Protein AF-G3B7Z5-F1 (afdb_monomer_lite)

Organism: Candida tenuis (strain ATCC 10573 / BCRC 21748 / CBS 615 / JCM 9827 / NBRC 10315 / NRRL Y-1498 / VKM Y-70) (NCBI:txid590646)

Foldseek 3Di:
DVVVVVVVVVVVVLQVVLVVLLVQLVPADLLQLCSLLVHDLVPPPPQLVSLVVSLVVNCVSLPVVSHVDPCSVVSNVSSVVSNLVSHPPHPDDPVSVVVLSVLLVVLCVVDPDDPVVSSVVSSVVVVVVVVVVVVVVVVVVVVVVVVVVVVVVVVVVVVVVVVVVVVCVVCVVVVVVVVVVVVVVVVVVVVVVVVVPD

InterPro domains:
  IPR001623 DnaJ domain [PF00226] (34-89)
  IPR001623 DnaJ domain [PS50076] (32-105)
  IPR001623 DnaJ domain [SM00271] (31-91)
  IPR001623 DnaJ domain [cd06257] (36-88)
  IPR036869 Chaperone J-domain superfamily [G3DSA:1.10.287.110] (6-94)
  IPR036869 Chaperone J-domain superfamily [SSF46565]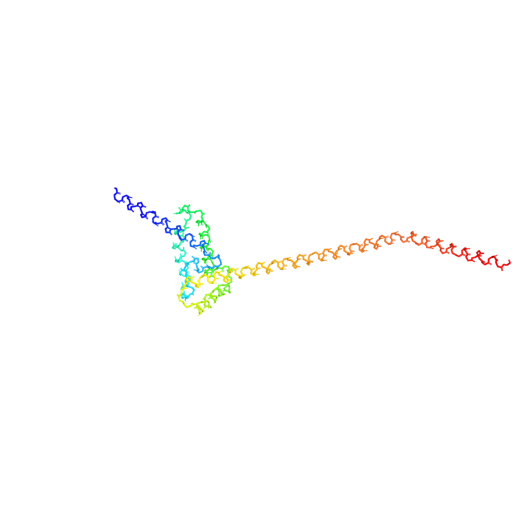 (31-90)

Sequence (198 aa):
MAEDIDKYLSSTERESVRDREIARIISCHIQDSFHVLDLDPADTSDLQTQVKKAFRKKSLLVHPDKTDHKDAPTAFDRLKRAQAFLSDDGEQPTAIRQKLVDIYAHIRQNHSGDISVVRKKVAEILEEDKRLDNIEQEQQDARDAQLREEQENRKQEILLKREMASKWEDSRDSRVANWRSFVNKVDKKKKKKKKVLA

Secondary structure (DSSP, 8-state):
-HHHHHHHHHHHHHHHHHHHHHHHHHHS-TT-HHHHHT--TT-GGGHHHHHHHHHHHHHHHS-TTS---TTHHHHHHHHHHHHHHHSTT-SS-HHHHHHHHHHHHHHHHHS-S-HHHHHHHHHHHHHHHHHHHHHHHHHHHHHHHHHHHHHHHHHHHHHHHHHHHHHHHHTHHHHHHHHHHHHHHHHHHHHHHHTT--

pLDDT: mean 86.28, std 9.79, range [43.44, 97.38]

Structure (mmCIF, N/CA/C/O backbone):
data_AF-G3B7Z5-F1
#
_entry.id   AF-G3B7Z5-F1
#
loop_
_atom_site.group_PDB
_atom_site.id
_atom_site.type_symbol
_atom_site.label_atom_id
_atom_site.label_alt_id
_atom_site.label_comp_id
_atom_site.label_asym_id
_atom_site.label_entity_id
_atom_site.label_seq_id
_atom_site.pdbx_PDB_ins_code
_atom_site.Cartn_x
_atom_site.Cartn_y
_atom_site.Cartn_z
_atom_site.occupancy
_atom_site.B_iso_or_equiv
_atom_site.auth_seq_id
_atom_site.auth_comp_id
_atom_site.auth_asym_id
_atom_site.auth_atom_id
_atom_site.pdbx_PDB_model_num
ATOM 1 N N . MET A 1 1 ? 9.060 3.810 -52.594 1.00 61.91 1 MET A N 1
ATOM 2 C CA . MET A 1 1 ? 8.592 2.420 -52.362 1.00 61.91 1 MET A CA 1
ATOM 3 C C . MET A 1 1 ? 9.487 1.667 -51.384 1.00 61.91 1 MET A C 1
ATOM 5 O O . MET A 1 1 ? 9.007 1.386 -50.302 1.00 61.91 1 MET A O 1
ATOM 9 N N . ALA A 1 2 ? 10.760 1.369 -51.685 1.00 69.38 2 ALA A N 1
ATOM 10 C CA . ALA A 1 2 ? 11.639 0.680 -50.721 1.00 69.38 2 ALA A CA 1
ATOM 11 C C . ALA A 1 2 ? 11.932 1.521 -49.458 1.00 69.38 2 ALA A C 1
ATOM 13 O O . ALA A 1 2 ? 11.836 1.013 -48.347 1.00 69.38 2 ALA A O 1
ATOM 14 N N . GLU A 1 3 ? 12.191 2.822 -49.624 1.00 77.50 3 GLU A N 1
ATOM 15 C CA . GLU A 1 3 ? 12.436 3.752 -48.506 1.00 77.50 3 GLU A CA 1
ATOM 16 C C . GLU A 1 3 ? 11.187 3.984 -47.634 1.00 77.50 3 GLU A C 1
ATOM 18 O O . GLU A 1 3 ? 11.287 4.130 -46.418 1.00 77.50 3 GLU A O 1
ATOM 23 N N . ASP A 1 4 ? 9.994 3.962 -48.236 1.00 80.88 4 ASP A N 1
ATOM 24 C CA . ASP A 1 4 ? 8.724 4.113 -47.512 1.00 80.88 4 ASP A CA 1
ATOM 25 C C . ASP A 1 4 ? 8.410 2.881 -46.654 1.00 80.88 4 ASP A C 1
ATOM 27 O O . ASP A 1 4 ? 7.897 3.010 -45.541 1.00 80.88 4 ASP A O 1
ATOM 31 N N . ILE A 1 5 ? 8.755 1.688 -47.153 1.00 84.38 5 ILE A N 1
ATOM 32 C CA . ILE A 1 5 ? 8.604 0.424 -46.423 1.00 84.38 5 ILE A CA 1
ATOM 33 C C . ILE A 1 5 ? 9.560 0.391 -45.227 1.00 84.38 5 ILE A C 1
ATOM 35 O O . ILE A 1 5 ? 9.134 0.061 -44.125 1.00 84.38 5 ILE A O 1
ATOM 39 N N . ASP A 1 6 ? 10.819 0.790 -45.407 1.00 85.00 6 ASP A N 1
ATOM 40 C CA . ASP A 1 6 ? 11.813 0.812 -44.324 1.00 85.00 6 ASP A CA 1
ATOM 41 C C . ASP A 1 6 ? 11.446 1.826 -43.220 1.00 85.00 6 ASP A C 1
ATOM 43 O O . ASP A 1 6 ? 11.527 1.562 -42.015 1.00 85.00 6 ASP A O 1
ATOM 47 N N . LYS A 1 7 ? 10.906 2.983 -43.620 1.00 85.88 7 LYS A N 1
ATOM 48 C CA . LYS A 1 7 ? 10.373 3.978 -42.682 1.00 85.88 7 LYS A CA 1
ATOM 49 C C . LYS A 1 7 ? 9.162 3.458 -41.902 1.00 85.88 7 LYS A C 1
ATOM 51 O O . LYS A 1 7 ? 9.065 3.707 -40.701 1.00 85.88 7 LYS A O 1
ATOM 56 N N . TYR A 1 8 ? 8.254 2.736 -42.557 1.00 85.81 8 TYR A N 1
ATOM 57 C CA . TYR A 1 8 ? 7.111 2.118 -41.884 1.00 85.81 8 TYR A CA 1
ATOM 58 C C . TYR A 1 8 ? 7.564 1.030 -40.898 1.00 85.81 8 TYR A C 1
ATOM 60 O O . TYR A 1 8 ? 7.186 1.070 -39.728 1.00 85.81 8 TYR A O 1
ATOM 68 N N . LEU A 1 9 ? 8.458 0.133 -41.328 1.00 86.62 9 LEU A N 1
ATOM 69 C CA . LEU A 1 9 ? 9.015 -0.933 -40.488 1.00 86.62 9 LEU A CA 1
ATOM 70 C C . LEU A 1 9 ? 9.728 -0.380 -39.250 1.00 86.62 9 LEU A C 1
ATOM 72 O O . LEU A 1 9 ? 9.471 -0.842 -38.139 1.00 86.62 9 LEU A O 1
ATOM 76 N N . SER A 1 10 ? 10.553 0.658 -39.412 1.00 85.31 10 SER A N 1
ATOM 77 C CA . SER A 1 10 ? 11.242 1.292 -38.281 1.00 85.31 10 SER A CA 1
ATOM 78 C C . SER A 1 10 ? 10.293 2.006 -37.307 1.00 85.31 10 SER A C 1
ATOM 80 O O . SER A 1 10 ? 10.604 2.103 -36.117 1.00 85.31 10 SER A O 1
ATOM 82 N N . SER A 1 11 ? 9.127 2.489 -37.759 1.00 82.88 11 SER A N 1
ATOM 83 C CA . SER A 1 11 ? 8.089 3.025 -36.864 1.00 82.88 11 SER A CA 1
ATOM 84 C C . SER A 1 11 ? 7.422 1.913 -36.059 1.00 82.88 11 SER A C 1
ATOM 86 O O . SER A 1 11 ? 7.379 1.990 -34.830 1.00 82.88 11 SER A O 1
ATOM 88 N N . THR A 1 12 ? 6.983 0.850 -36.736 1.00 85.12 12 THR A N 1
ATOM 89 C CA . THR A 1 12 ? 6.329 -0.303 -36.102 1.00 85.12 12 THR A CA 1
ATOM 90 C C . THR A 1 12 ? 7.258 -1.012 -35.115 1.00 85.12 12 THR A C 1
ATOM 92 O O . THR A 1 12 ? 6.830 -1.421 -34.037 1.00 85.12 12 THR A O 1
ATOM 95 N N . GLU A 1 13 ? 8.551 -1.116 -35.425 1.00 88.19 13 GLU A N 1
ATOM 96 C CA . GLU A 1 13 ? 9.536 -1.682 -34.502 1.00 88.19 13 GLU A CA 1
ATOM 97 C C . GLU A 1 13 ? 9.634 -0.855 -33.211 1.00 88.19 13 GLU A C 1
ATOM 99 O O . GLU A 1 13 ? 9.646 -1.408 -32.109 1.00 88.19 13 GLU A O 1
ATOM 104 N N . ARG A 1 14 ? 9.632 0.479 -33.322 1.00 84.81 14 ARG A N 1
ATOM 105 C CA . ARG A 1 14 ? 9.662 1.373 -32.155 1.00 84.81 14 ARG A CA 1
ATOM 106 C C . ARG A 1 14 ? 8.396 1.264 -31.316 1.00 84.81 14 ARG A C 1
ATOM 108 O O . ARG A 1 14 ? 8.505 1.289 -30.095 1.00 84.81 14 ARG A O 1
ATOM 115 N N . GLU A 1 15 ? 7.229 1.157 -31.941 1.00 85.62 15 GLU A N 1
ATOM 116 C CA . GLU A 1 15 ? 5.956 0.919 -31.245 1.00 85.62 15 GLU A CA 1
ATOM 117 C C . GLU A 1 15 ? 5.986 -0.420 -30.503 1.00 85.62 15 GLU A C 1
ATOM 119 O O . GLU A 1 15 ? 5.764 -0.457 -29.294 1.00 85.62 15 GLU A O 1
ATOM 124 N N . SER A 1 16 ? 6.427 -1.491 -31.170 1.00 87.00 16 SER A N 1
ATOM 125 C CA . SER A 1 16 ? 6.580 -2.813 -30.553 1.00 87.00 16 SER A CA 1
ATOM 126 C C . SER A 1 16 ? 7.538 -2.804 -29.354 1.00 87.00 16 SER A C 1
ATOM 128 O O . SER A 1 16 ? 7.290 -3.469 -28.347 1.00 87.00 16 SER A O 1
ATOM 130 N N . VAL A 1 17 ? 8.634 -2.040 -29.425 1.00 88.25 17 VAL A N 1
ATOM 131 C CA . VAL A 1 17 ? 9.571 -1.876 -28.301 1.00 88.25 17 VAL A CA 1
ATOM 132 C C . VAL A 1 17 ? 8.917 -1.147 -27.123 1.00 88.25 17 VAL A C 1
ATOM 134 O O . VAL A 1 17 ? 9.151 -1.538 -25.978 1.00 88.25 17 VAL A O 1
ATOM 137 N N . ARG A 1 18 ? 8.094 -0.122 -27.379 1.00 88.75 18 ARG A N 1
ATOM 138 C CA . ARG A 1 18 ? 7.363 0.600 -26.324 1.00 88.75 18 ARG A CA 1
ATOM 139 C C . ARG A 1 18 ? 6.345 -0.308 -25.642 1.00 88.75 18 ARG A C 1
ATOM 141 O O . ARG A 1 18 ? 6.366 -0.410 -24.418 1.00 88.75 18 ARG A O 1
ATOM 148 N N . ASP A 1 19 ? 5.537 -1.021 -26.420 1.00 89.44 19 ASP A N 1
ATOM 149 C CA . ASP A 1 19 ? 4.514 -1.932 -25.895 1.00 89.44 19 ASP A CA 1
ATOM 150 C C . ASP A 1 19 ? 5.132 -3.072 -25.082 1.00 89.44 19 ASP A C 1
ATOM 152 O O . ASP A 1 19 ? 4.644 -3.419 -24.005 1.00 89.44 19 ASP A O 1
ATOM 156 N N . ARG A 1 20 ? 6.271 -3.611 -25.538 1.00 90.56 20 ARG A N 1
ATOM 157 C CA . ARG A 1 20 ? 7.023 -4.627 -24.792 1.00 90.56 20 ARG A CA 1
ATOM 158 C C . ARG A 1 20 ? 7.504 -4.103 -23.440 1.00 90.56 20 ARG A C 1
ATOM 160 O O . ARG A 1 20 ? 7.439 -4.832 -22.452 1.00 90.56 20 ARG A O 1
ATOM 167 N N . GLU A 1 21 ? 7.972 -2.858 -23.379 1.00 89.31 21 GLU A N 1
ATOM 168 C CA . GLU A 1 21 ? 8.408 -2.249 -22.119 1.00 89.31 21 GLU A CA 1
ATOM 169 C C . GLU A 1 21 ? 7.225 -1.956 -21.183 1.00 89.31 21 GLU A C 1
ATOM 171 O O . GLU A 1 21 ? 7.333 -2.192 -19.978 1.00 89.31 21 GLU A O 1
ATOM 176 N N . ILE A 1 22 ? 6.083 -1.515 -21.725 1.00 90.38 22 ILE A N 1
ATOM 177 C CA . ILE A 1 22 ? 4.832 -1.338 -20.969 1.00 90.38 22 ILE A CA 1
ATOM 178 C C . ILE A 1 22 ? 4.415 -2.669 -20.337 1.00 90.38 22 ILE A C 1
ATOM 180 O O . ILE A 1 22 ? 4.247 -2.748 -19.117 1.00 90.38 22 ILE A O 1
ATOM 184 N N . ALA A 1 23 ? 4.334 -3.730 -21.142 1.00 90.69 23 ALA A N 1
ATOM 185 C CA . ALA A 1 23 ? 3.987 -5.067 -20.674 1.00 90.69 23 ALA A CA 1
ATOM 186 C C . ALA A 1 23 ? 4.970 -5.570 -19.603 1.00 90.69 23 ALA A C 1
ATOM 188 O O . ALA A 1 23 ? 4.547 -6.124 -18.586 1.00 90.69 23 ALA A O 1
ATOM 189 N N . ARG A 1 24 ? 6.276 -5.309 -19.773 1.00 91.19 24 ARG A N 1
ATOM 190 C CA . ARG A 1 24 ? 7.299 -5.638 -18.772 1.00 91.19 24 ARG A CA 1
ATOM 191 C C . ARG A 1 24 ? 7.021 -4.935 -17.442 1.00 91.19 24 ARG A C 1
ATOM 193 O O . ARG A 1 24 ? 6.936 -5.609 -16.422 1.00 91.19 24 ARG A O 1
ATOM 200 N N . ILE A 1 25 ? 6.826 -3.614 -17.439 1.00 90.56 25 ILE A N 1
ATOM 201 C CA . ILE A 1 25 ? 6.572 -2.831 -16.212 1.00 90.56 25 ILE A CA 1
ATOM 202 C C . ILE A 1 25 ? 5.277 -3.267 -15.512 1.00 90.56 25 ILE A C 1
ATOM 204 O O . ILE A 1 25 ? 5.203 -3.265 -14.281 1.00 90.56 25 ILE A O 1
ATOM 208 N N . ILE A 1 26 ? 4.256 -3.652 -16.278 1.00 89.44 26 ILE A N 1
ATOM 209 C CA . ILE A 1 26 ? 2.992 -4.157 -15.729 1.00 89.44 26 ILE A CA 1
ATOM 210 C C . ILE A 1 26 ? 3.171 -5.544 -15.112 1.00 89.44 26 ILE A C 1
ATOM 212 O O . ILE A 1 26 ? 2.573 -5.827 -14.072 1.00 89.44 26 ILE A O 1
ATOM 216 N N . SER A 1 27 ? 4.010 -6.384 -15.720 1.00 88.31 27 SER A N 1
ATOM 217 C CA . SER A 1 27 ? 4.352 -7.700 -15.174 1.00 88.31 27 SER A CA 1
ATOM 218 C C . SER A 1 27 ? 5.204 -7.619 -13.902 1.00 88.31 27 SER A C 1
ATOM 220 O O . SER A 1 27 ? 5.153 -8.530 -13.080 1.00 88.31 27 SER A O 1
ATOM 222 N N . CYS A 1 28 ? 5.954 -6.527 -13.703 1.00 88.44 28 CYS A N 1
ATOM 223 C CA . CYS A 1 28 ? 6.704 -6.301 -12.471 1.00 88.44 28 CYS A CA 1
ATOM 224 C C . CYS A 1 28 ? 5.760 -6.120 -11.271 1.00 88.44 28 CYS A C 1
ATOM 226 O O . CYS A 1 28 ? 4.728 -5.448 -11.363 1.00 88.44 28 CYS A O 1
ATOM 228 N N . HIS A 1 29 ? 6.165 -6.652 -10.117 1.00 84.94 29 HIS A N 1
ATOM 229 C CA . HIS A 1 29 ? 5.442 -6.468 -8.862 1.00 84.94 29 HIS A CA 1
ATOM 230 C C . HIS A 1 29 ? 5.495 -4.993 -8.403 1.00 84.94 29 HIS A C 1
ATOM 232 O O . HIS A 1 29 ? 6.504 -4.309 -8.571 1.00 84.94 29 HIS A O 1
ATOM 238 N N . ILE A 1 30 ? 4.401 -4.485 -7.823 1.00 83.62 30 ILE A N 1
ATOM 239 C CA . ILE A 1 30 ? 4.202 -3.044 -7.545 1.00 83.62 30 ILE A CA 1
ATOM 240 C C . ILE A 1 30 ? 5.186 -2.509 -6.490 1.00 83.62 30 ILE A C 1
ATOM 242 O O . ILE A 1 30 ? 5.586 -1.347 -6.559 1.00 83.62 30 ILE A O 1
ATOM 246 N N . GLN A 1 31 ? 5.569 -3.348 -5.527 1.00 84.88 31 GLN A N 1
ATOM 247 C CA . GLN A 1 31 ? 6.499 -3.014 -4.443 1.00 84.88 31 GLN A CA 1
ATOM 248 C C . GLN A 1 31 ? 7.975 -3.135 -4.860 1.00 84.88 31 GLN A C 1
ATOM 250 O O . GLN A 1 31 ? 8.855 -2.574 -4.206 1.00 84.88 31 GLN A O 1
ATOM 255 N N . ASP A 1 32 ? 8.261 -3.800 -5.985 1.00 88.75 32 ASP A N 1
ATOM 256 C CA . ASP A 1 32 ? 9.624 -3.988 -6.476 1.00 88.75 32 ASP A CA 1
ATOM 257 C C . ASP A 1 32 ? 10.087 -2.805 -7.340 1.00 88.75 32 ASP A C 1
ATOM 259 O O . ASP A 1 32 ? 10.046 -2.807 -8.576 1.00 88.75 32 ASP A O 1
ATOM 263 N N . SER A 1 33 ? 10.559 -1.766 -6.656 1.00 88.88 33 SER A N 1
ATOM 264 C CA . SER A 1 33 ? 11.014 -0.532 -7.302 1.00 88.88 33 SER A CA 1
ATOM 265 C C . SER A 1 33 ? 12.273 -0.725 -8.159 1.00 88.88 33 SER A C 1
ATOM 267 O O . SER A 1 33 ? 12.429 -0.045 -9.179 1.00 88.88 33 SER A O 1
ATOM 269 N N . PHE A 1 34 ? 13.152 -1.667 -7.795 1.00 88.62 34 PHE A N 1
ATOM 270 C CA . PHE A 1 34 ? 14.374 -1.958 -8.551 1.00 88.62 34 PHE A CA 1
ATOM 271 C C . PHE A 1 34 ? 14.055 -2.657 -9.874 1.00 88.62 34 PHE A C 1
ATOM 273 O O . PHE A 1 34 ? 14.558 -2.249 -10.924 1.00 88.62 34 PHE A O 1
ATOM 280 N N . HIS A 1 35 ? 13.153 -3.642 -9.867 1.00 89.25 35 HIS A N 1
ATOM 281 C CA . HIS A 1 35 ? 12.772 -4.353 -11.087 1.00 89.25 35 HIS A CA 1
ATOM 282 C C . HIS A 1 35 ? 11.980 -3.479 -12.075 1.00 89.25 35 HIS A C 1
ATOM 284 O O . HIS A 1 35 ? 12.189 -3.559 -13.294 1.00 89.25 35 HIS A O 1
ATOM 290 N N . VAL A 1 36 ? 11.115 -2.589 -11.572 1.00 90.69 36 VAL A N 1
ATOM 291 C CA . VAL A 1 36 ? 10.383 -1.607 -12.394 1.00 90.69 36 VAL A CA 1
ATOM 292 C C . VAL A 1 36 ? 11.361 -0.682 -13.136 1.00 90.69 36 VAL A C 1
ATOM 294 O O . VAL A 1 36 ? 11.300 -0.544 -14.368 1.00 90.69 36 VAL A O 1
ATOM 297 N N . LEU A 1 37 ? 12.333 -0.115 -12.414 1.00 88.75 37 LEU A N 1
ATOM 298 C CA . LEU A 1 37 ? 13.367 0.750 -12.990 1.00 88.75 37 LEU A CA 1
ATOM 299 C C . LEU A 1 37 ? 14.478 -0.014 -13.724 1.00 88.75 37 LEU A C 1
ATOM 301 O O . LEU A 1 37 ? 15.238 0.612 -14.460 1.00 88.75 37 LEU A O 1
ATOM 305 N N . ASP A 1 38 ? 14.461 -1.349 -13.684 1.00 86.94 38 ASP A N 1
ATOM 306 C CA . ASP A 1 38 ? 15.480 -2.244 -14.259 1.00 86.94 38 ASP A CA 1
ATOM 307 C C . ASP A 1 38 ? 16.891 -1.880 -13.785 1.00 86.94 38 ASP A C 1
ATOM 309 O O . ASP A 1 38 ? 17.823 -1.752 -14.573 1.00 86.94 38 ASP A O 1
ATOM 313 N N . LEU A 1 39 ? 17.008 -1.664 -12.478 1.00 86.62 39 LEU A N 1
ATOM 314 C CA . LEU A 1 39 ? 18.270 -1.424 -11.790 1.00 86.62 39 LEU A CA 1
ATOM 315 C C . LEU A 1 39 ? 18.659 -2.674 -11.001 1.00 86.62 39 LEU A C 1
ATOM 317 O O . LEU A 1 39 ? 17.791 -3.435 -10.564 1.00 86.62 39 LEU A O 1
ATOM 321 N N . ASP A 1 40 ? 19.962 -2.888 -10.840 1.00 80.62 40 ASP A N 1
ATOM 322 C CA . ASP A 1 40 ? 20.495 -3.908 -9.940 1.00 80.62 40 ASP A CA 1
ATOM 323 C C . ASP A 1 40 ? 20.768 -3.259 -8.569 1.00 80.62 40 ASP A C 1
ATOM 325 O O . ASP A 1 40 ? 21.482 -2.254 -8.507 1.00 80.62 40 ASP A O 1
ATOM 329 N N . PRO A 1 41 ? 20.221 -3.797 -7.464 1.00 77.44 41 PRO A N 1
ATOM 330 C CA . PRO A 1 41 ? 20.515 -3.321 -6.111 1.00 77.44 41 PRO A CA 1
ATOM 331 C C . PRO A 1 41 ? 22.002 -3.357 -5.729 1.00 77.44 41 PRO A C 1
ATOM 333 O O . PRO A 1 41 ? 22.400 -2.704 -4.766 1.00 77.44 41 PRO A O 1
ATOM 336 N N . ALA A 1 42 ? 22.830 -4.118 -6.450 1.00 72.31 42 ALA A N 1
ATOM 337 C CA . ALA A 1 42 ? 24.256 -4.234 -6.164 1.00 72.31 42 ALA A CA 1
ATOM 338 C C . ALA A 1 42 ? 25.071 -2.974 -6.503 1.00 72.31 42 ALA A C 1
ATOM 340 O O . ALA A 1 42 ? 26.088 -2.716 -5.858 1.00 72.31 42 ALA A O 1
ATOM 341 N N . ASP A 1 43 ? 24.613 -2.165 -7.460 1.00 69.00 43 ASP A N 1
ATOM 342 C CA . ASP A 1 43 ? 25.323 -0.970 -7.926 1.00 69.00 43 ASP A CA 1
ATOM 343 C C . ASP A 1 43 ? 24.919 0.261 -7.096 1.00 69.00 43 ASP A C 1
ATOM 345 O O . ASP A 1 43 ? 24.286 1.208 -7.563 1.00 69.00 43 ASP A O 1
ATOM 349 N N . THR A 1 44 ? 25.276 0.241 -5.811 1.00 63.53 44 THR A N 1
ATOM 350 C CA . THR A 1 44 ? 24.834 1.236 -4.814 1.00 63.53 44 THR A CA 1
ATOM 351 C C . THR A 1 44 ? 25.627 2.548 -4.820 1.00 63.53 44 THR A C 1
ATOM 353 O O . THR A 1 44 ? 25.192 3.515 -4.200 1.00 63.53 44 THR A O 1
ATOM 356 N N . SER A 1 45 ? 26.758 2.632 -5.528 1.00 65.12 45 SER A N 1
ATOM 357 C CA . SER A 1 45 ? 27.673 3.787 -5.462 1.00 65.12 45 SER A CA 1
ATOM 358 C C . SER A 1 45 ? 27.123 5.089 -6.066 1.00 65.12 45 SER A C 1
ATOM 360 O O . SER A 1 45 ? 27.587 6.162 -5.693 1.00 65.12 45 SER A O 1
ATOM 362 N N . ASP A 1 46 ? 26.126 5.020 -6.958 1.00 75.62 46 ASP A N 1
ATOM 363 C CA . ASP A 1 46 ? 25.485 6.195 -7.578 1.00 75.62 46 ASP A CA 1
ATOM 364 C C . ASP A 1 46 ? 23.975 5.977 -7.811 1.00 75.62 46 ASP A C 1
ATOM 366 O O . ASP A 1 46 ? 23.409 6.324 -8.855 1.00 75.62 46 ASP A O 1
ATOM 370 N N . LEU A 1 47 ? 23.306 5.348 -6.836 1.00 79.56 47 LEU A N 1
ATOM 371 C CA . LEU A 1 47 ? 21.916 4.902 -6.972 1.00 79.56 47 LEU A CA 1
ATOM 372 C C . LEU A 1 47 ? 20.971 6.048 -7.371 1.00 79.56 47 LEU A C 1
ATOM 374 O O . LEU A 1 47 ? 20.167 5.906 -8.289 1.00 79.56 47 LEU A O 1
ATOM 378 N N . GLN A 1 48 ? 21.091 7.219 -6.741 1.00 82.94 48 GLN A N 1
ATOM 379 C CA . GLN A 1 48 ? 20.183 8.342 -6.995 1.00 82.94 48 GLN A CA 1
ATOM 380 C C . GLN A 1 48 ? 20.310 8.893 -8.426 1.00 82.94 48 GLN A C 1
ATOM 382 O O . GLN A 1 48 ? 19.306 9.222 -9.071 1.00 82.94 48 GLN A O 1
ATOM 387 N N . THR A 1 49 ? 21.531 8.992 -8.952 1.00 85.19 49 THR A N 1
ATOM 388 C CA . THR A 1 49 ? 21.761 9.461 -10.323 1.00 85.19 49 THR A CA 1
ATOM 389 C C . THR A 1 49 ? 21.306 8.419 -11.334 1.00 85.19 49 THR A C 1
ATOM 391 O O . THR A 1 49 ? 20.685 8.779 -12.340 1.00 85.19 49 THR A O 1
ATOM 394 N N . GLN A 1 50 ? 21.564 7.135 -11.071 1.00 85.12 50 GLN A N 1
ATOM 395 C CA . GLN A 1 50 ? 21.094 6.040 -11.918 1.00 85.12 50 GLN A CA 1
ATOM 396 C C . GLN A 1 50 ? 19.566 5.983 -11.967 1.00 85.12 50 GLN A C 1
ATOM 398 O O . GLN A 1 50 ? 19.005 5.916 -13.058 1.00 85.12 50 GLN A O 1
ATOM 403 N N . VAL A 1 51 ? 18.887 6.134 -10.827 1.00 88.69 51 VAL A N 1
ATOM 404 C CA . VAL A 1 51 ? 17.419 6.218 -10.742 1.00 88.69 51 VAL A CA 1
ATOM 405 C C . VAL A 1 51 ? 16.890 7.375 -11.583 1.00 88.69 51 VAL A C 1
ATOM 407 O O . VAL A 1 51 ? 15.991 7.176 -12.399 1.00 88.69 51 VAL A O 1
ATOM 410 N N . LYS A 1 52 ? 17.474 8.576 -11.468 1.00 88.75 52 LYS A N 1
ATOM 411 C CA . LYS A 1 52 ? 17.071 9.735 -12.286 1.00 88.75 52 LYS A CA 1
ATOM 412 C C . LYS A 1 52 ? 17.302 9.490 -13.781 1.00 88.75 52 LYS A C 1
ATOM 414 O O . LYS A 1 52 ? 16.442 9.828 -14.594 1.00 88.75 52 LYS A O 1
ATOM 419 N N . LYS A 1 53 ? 18.441 8.903 -14.164 1.00 90.12 53 LYS A N 1
ATOM 420 C CA . LYS A 1 53 ? 18.765 8.581 -15.567 1.00 90.12 53 LYS A CA 1
ATOM 421 C C . LYS A 1 53 ? 17.816 7.521 -16.135 1.00 90.12 53 LYS A C 1
ATOM 423 O O . LYS A 1 53 ? 17.249 7.732 -17.209 1.00 90.12 53 LYS A O 1
ATOM 428 N N . ALA A 1 54 ? 17.607 6.426 -15.407 1.00 90.19 54 ALA A N 1
ATOM 429 C CA . ALA A 1 54 ? 16.705 5.341 -15.780 1.00 90.19 54 ALA A CA 1
ATOM 430 C C . ALA A 1 54 ? 15.263 5.842 -15.893 1.00 90.19 54 ALA A C 1
ATOM 432 O O . ALA A 1 54 ? 14.613 5.601 -16.910 1.00 90.19 54 ALA A O 1
ATOM 433 N N . PHE A 1 55 ? 14.800 6.625 -14.914 1.00 92.44 55 PHE A N 1
ATOM 434 C CA . PHE A 1 55 ? 13.473 7.229 -14.940 1.00 92.44 55 PHE A CA 1
ATOM 435 C C . PHE A 1 55 ? 13.288 8.125 -16.163 1.00 92.44 55 PHE A C 1
ATOM 437 O O . PHE A 1 55 ? 12.329 7.927 -16.894 1.00 92.44 55 PHE A O 1
ATOM 444 N N . ARG A 1 56 ? 14.210 9.056 -16.450 1.00 91.31 56 ARG A N 1
ATOM 445 C CA . ARG A 1 56 ? 14.102 9.942 -17.628 1.00 91.31 56 ARG A CA 1
ATOM 446 C C . ARG A 1 56 ? 14.057 9.162 -18.942 1.00 91.31 56 ARG A C 1
ATOM 448 O O . ARG A 1 56 ? 13.285 9.512 -19.827 1.00 91.31 56 ARG A O 1
ATOM 455 N N . LYS A 1 57 ? 14.873 8.111 -19.076 1.00 91.25 57 LYS A N 1
ATOM 456 C CA . LYS A 1 57 ? 14.906 7.275 -20.285 1.00 91.25 57 LYS A CA 1
ATOM 457 C C . LYS A 1 57 ? 13.599 6.498 -20.461 1.00 91.25 57 LYS A C 1
ATOM 459 O O . LYS A 1 57 ? 13.047 6.477 -21.557 1.00 91.25 57 LYS A O 1
ATOM 464 N N . LYS A 1 58 ? 13.109 5.876 -19.388 1.00 90.38 58 LYS A N 1
ATOM 465 C CA . LYS A 1 58 ? 11.911 5.032 -19.424 1.00 90.38 58 LYS A CA 1
ATOM 466 C C . LYS A 1 58 ? 10.629 5.841 -19.490 1.00 90.38 58 LYS A C 1
ATOM 468 O O . LYS A 1 58 ? 9.784 5.548 -20.318 1.00 90.38 58 LYS A O 1
ATOM 473 N N . SER A 1 59 ? 10.494 6.902 -18.706 1.00 91.19 59 SER A N 1
ATOM 474 C CA . SER A 1 59 ? 9.294 7.743 -18.716 1.00 91.19 59 SER A CA 1
ATOM 475 C C . SER A 1 59 ? 9.019 8.342 -20.096 1.00 91.19 59 SER A C 1
ATOM 477 O O . SER A 1 59 ? 7.868 8.408 -20.502 1.00 91.19 59 SER A O 1
ATOM 479 N N . LEU A 1 60 ? 10.064 8.696 -20.856 1.00 90.56 60 LEU A N 1
ATOM 480 C CA . LEU A 1 60 ? 9.938 9.156 -22.243 1.00 90.56 60 LEU A CA 1
ATOM 481 C C . LEU A 1 60 ? 9.545 8.049 -23.229 1.00 90.56 60 LEU A C 1
ATOM 483 O O . LEU A 1 60 ? 8.958 8.363 -24.264 1.00 90.56 60 LEU A O 1
ATOM 487 N N . LEU A 1 61 ? 9.907 6.796 -22.944 1.00 88.75 61 LEU A N 1
ATOM 488 C CA . LEU A 1 61 ? 9.590 5.632 -23.773 1.00 88.75 61 LEU A CA 1
ATOM 489 C C . LEU A 1 61 ? 8.149 5.154 -23.545 1.00 88.75 61 LEU A C 1
ATOM 491 O O . LEU A 1 61 ? 7.482 4.759 -24.493 1.00 88.75 61 LEU A O 1
ATOM 495 N N . VAL A 1 62 ? 7.683 5.233 -22.298 1.00 89.88 62 VAL A N 1
ATOM 496 C CA . VAL A 1 62 ? 6.393 4.718 -21.809 1.00 89.88 62 VAL A CA 1
ATOM 497 C C . VAL A 1 62 ? 5.386 5.863 -21.574 1.00 89.88 62 VAL A C 1
ATOM 499 O O . VAL A 1 62 ? 4.450 5.741 -20.789 1.00 89.88 62 VAL A O 1
ATOM 502 N N . HIS A 1 63 ? 5.610 7.030 -22.185 1.00 88.75 63 HIS A N 1
ATOM 503 C CA . HIS A 1 63 ? 4.746 8.192 -21.980 1.00 88.75 63 HIS A CA 1
ATOM 504 C C . HIS A 1 63 ? 3.397 7.987 -22.688 1.00 88.75 63 HIS A C 1
ATOM 506 O O . HIS A 1 63 ? 3.412 7.702 -23.887 1.00 88.75 63 HIS A O 1
ATOM 512 N N . PRO A 1 64 ? 2.249 8.230 -22.026 1.00 89.69 64 PRO A N 1
ATOM 513 C CA . PRO A 1 64 ? 0.923 7.987 -22.608 1.00 89.69 64 PRO A CA 1
ATOM 514 C C . PRO A 1 64 ? 0.631 8.807 -23.877 1.00 89.69 64 PRO A C 1
ATOM 516 O O . PRO A 1 64 ? -0.161 8.388 -24.702 1.00 89.69 64 PRO A O 1
ATOM 519 N N . ASP A 1 65 ? 1.303 9.945 -24.072 1.00 89.75 65 ASP A N 1
ATOM 520 C CA . ASP A 1 65 ? 1.211 10.762 -25.303 1.00 89.75 65 ASP A CA 1
ATOM 521 C C . ASP A 1 65 ? 1.924 10.139 -26.524 1.00 89.75 65 ASP A C 1
ATOM 523 O O . ASP A 1 65 ? 1.665 10.507 -27.662 1.00 89.75 65 ASP A O 1
ATOM 527 N N . LYS A 1 66 ? 2.870 9.213 -26.309 1.00 83.69 66 LYS A N 1
ATOM 528 C CA . LYS A 1 66 ? 3.710 8.623 -27.374 1.00 83.69 66 LYS A CA 1
ATOM 529 C C . LYS A 1 66 ? 3.350 7.174 -27.706 1.00 83.69 66 LYS A C 1
ATOM 531 O O . LYS A 1 66 ? 4.012 6.555 -28.549 1.00 83.69 66 LYS A O 1
ATOM 536 N N . THR A 1 67 ? 2.378 6.613 -26.996 1.00 83.81 67 THR A N 1
ATOM 537 C CA . THR A 1 67 ? 1.978 5.207 -27.075 1.00 83.81 67 THR A CA 1
ATOM 538 C C . THR A 1 67 ? 0.468 5.108 -26.947 1.00 83.81 67 THR A C 1
ATOM 540 O O . THR A 1 67 ? -0.076 5.558 -25.944 1.00 83.81 67 THR A O 1
ATOM 543 N N . ASP A 1 68 ? -0.188 4.428 -27.883 1.00 84.50 68 ASP A N 1
ATOM 544 C CA . ASP A 1 68 ? -1.646 4.228 -27.863 1.00 84.50 68 ASP A CA 1
ATOM 545 C C . ASP A 1 68 ? -2.086 3.055 -26.958 1.00 84.50 68 ASP A C 1
ATOM 547 O O . ASP A 1 68 ? -3.244 2.630 -26.957 1.00 84.50 68 ASP A O 1
ATOM 551 N N . HIS A 1 69 ? -1.160 2.493 -26.180 1.00 85.81 69 HIS A N 1
ATOM 552 C CA . HIS A 1 69 ? -1.414 1.352 -25.312 1.00 85.81 69 HIS A CA 1
ATOM 553 C C . HIS A 1 69 ? -2.255 1.751 -24.089 1.00 85.81 69 HIS A C 1
ATOM 555 O O . HIS A 1 69 ? -1.913 2.677 -23.352 1.00 85.81 69 HIS A O 1
ATOM 561 N N . LYS A 1 70 ? -3.319 0.988 -23.806 1.00 89.75 70 LYS A N 1
ATOM 562 C CA . LYS A 1 70 ? -4.291 1.277 -22.729 1.00 89.75 70 LYS A CA 1
ATOM 563 C C . LYS A 1 70 ? -3.647 1.421 -21.351 1.00 89.75 70 LYS A C 1
ATOM 565 O O . LYS A 1 70 ? -4.026 2.290 -20.574 1.00 89.75 70 LYS A O 1
ATOM 570 N N . ASP A 1 71 ? -2.650 0.588 -21.079 1.00 90.56 71 ASP A N 1
ATOM 571 C CA . ASP A 1 71 ? -1.974 0.549 -19.783 1.00 90.56 71 ASP A CA 1
ATOM 572 C C . ASP A 1 71 ? -0.767 1.502 -19.668 1.00 90.56 71 ASP A C 1
ATOM 574 O O . ASP A 1 71 ? -0.084 1.506 -18.640 1.00 90.56 71 ASP A O 1
ATOM 578 N N . ALA A 1 72 ? -0.483 2.320 -20.692 1.00 90.56 72 ALA A N 1
ATOM 579 C CA . ALA A 1 72 ? 0.618 3.285 -20.648 1.00 90.56 72 ALA A CA 1
ATOM 580 C C . ALA A 1 72 ? 0.545 4.242 -19.436 1.00 90.56 72 ALA A C 1
ATOM 582 O O . ALA A 1 72 ? 1.571 4.418 -18.771 1.00 90.56 72 ALA A O 1
ATOM 583 N N . PRO A 1 73 ? -0.630 4.793 -19.051 1.00 92.19 73 PRO A N 1
ATOM 584 C CA . PRO A 1 73 ? -0.745 5.621 -17.848 1.00 92.19 73 PRO A CA 1
ATOM 585 C C . PRO A 1 73 ? -0.368 4.855 -16.574 1.00 92.19 73 PRO A C 1
ATOM 587 O O . PRO A 1 73 ? 0.411 5.339 -15.756 1.00 92.19 73 PRO A O 1
ATOM 590 N N . THR A 1 74 ? -0.844 3.615 -16.432 1.00 91.56 74 THR A N 1
ATOM 591 C CA . THR A 1 74 ? -0.547 2.772 -15.266 1.00 91.56 74 THR A CA 1
ATOM 592 C C . THR A 1 74 ? 0.937 2.424 -15.179 1.00 91.56 74 THR A C 1
ATOM 594 O O . THR A 1 74 ? 1.517 2.451 -14.092 1.00 91.56 74 THR A O 1
ATOM 597 N N . ALA A 1 75 ? 1.577 2.114 -16.308 1.00 92.12 75 ALA A N 1
ATOM 598 C CA . ALA A 1 75 ? 3.011 1.848 -16.351 1.00 92.12 75 ALA A CA 1
ATOM 599 C C . ALA A 1 75 ? 3.834 3.101 -15.991 1.00 92.12 75 ALA A C 1
ATOM 601 O O . ALA A 1 75 ? 4.803 3.008 -15.231 1.00 92.12 75 ALA A O 1
ATOM 602 N N . PHE A 1 76 ? 3.418 4.279 -16.464 1.00 92.56 76 PHE A N 1
ATOM 603 C CA . PHE A 1 76 ? 4.043 5.555 -16.115 1.00 92.56 76 PHE A CA 1
ATOM 604 C C . PHE A 1 76 ? 3.931 5.866 -14.613 1.00 92.56 76 PHE A C 1
ATOM 606 O O . PHE A 1 76 ? 4.927 6.223 -13.974 1.00 92.56 76 PHE A O 1
ATOM 613 N N . ASP A 1 77 ? 2.756 5.654 -14.018 1.00 92.12 77 ASP A N 1
ATOM 614 C CA . ASP A 1 77 ? 2.543 5.851 -12.581 1.00 92.12 77 ASP A CA 1
ATOM 615 C C . ASP A 1 77 ? 3.399 4.903 -11.732 1.00 92.12 77 ASP A C 1
ATOM 617 O O . ASP A 1 77 ? 3.969 5.317 -10.716 1.00 92.12 77 ASP A O 1
ATOM 621 N N . ARG A 1 78 ? 3.569 3.645 -12.168 1.00 91.56 78 ARG A N 1
ATOM 622 C CA . ARG A 1 78 ? 4.483 2.691 -11.514 1.00 91.56 78 ARG A CA 1
ATOM 623 C C . ARG A 1 78 ? 5.931 3.174 -11.551 1.00 91.56 78 ARG A C 1
ATOM 625 O O . ARG A 1 78 ? 6.605 3.119 -10.523 1.00 91.56 78 ARG A O 1
ATOM 632 N N . LEU A 1 79 ? 6.400 3.697 -12.688 1.00 91.81 79 LEU A N 1
ATOM 633 C CA . LEU A 1 79 ? 7.745 4.279 -12.799 1.00 91.81 79 LEU A CA 1
ATOM 634 C C . LEU A 1 79 ? 7.927 5.473 -11.853 1.00 91.81 79 LEU A C 1
ATOM 636 O O . LEU A 1 79 ? 8.965 5.584 -11.201 1.00 91.81 79 LEU A O 1
ATOM 640 N N . LYS A 1 80 ? 6.919 6.347 -11.753 1.00 91.25 80 LYS A N 1
ATOM 641 C CA . LYS A 1 80 ? 6.949 7.519 -10.866 1.00 91.25 80 LYS A CA 1
ATOM 642 C C . LYS A 1 80 ? 6.986 7.112 -9.392 1.00 91.25 80 LYS A C 1
ATOM 644 O O . LYS A 1 80 ? 7.785 7.653 -8.630 1.00 91.25 80 LYS A O 1
ATOM 649 N N . ARG A 1 81 ? 6.178 6.120 -9.001 1.00 89.81 81 ARG A N 1
ATOM 650 C CA . ARG A 1 81 ? 6.193 5.556 -7.642 1.00 89.81 81 ARG A CA 1
ATOM 651 C C . ARG A 1 81 ? 7.545 4.922 -7.313 1.00 89.81 81 ARG A C 1
ATOM 653 O O . ARG A 1 81 ? 8.086 5.209 -6.251 1.00 89.81 81 ARG A O 1
ATOM 660 N N . ALA A 1 82 ? 8.116 4.133 -8.225 1.00 89.94 82 ALA A N 1
ATOM 661 C CA . ALA A 1 82 ? 9.431 3.517 -8.036 1.00 89.94 82 ALA A CA 1
ATOM 662 C C . ALA A 1 82 ? 10.550 4.565 -7.899 1.00 89.94 82 ALA A C 1
ATOM 664 O O . ALA A 1 82 ? 11.424 4.442 -7.043 1.00 89.94 82 ALA A O 1
ATOM 665 N N . GLN A 1 83 ? 10.505 5.639 -8.695 1.00 90.44 83 GLN A N 1
ATOM 666 C CA . GLN A 1 83 ? 11.454 6.748 -8.580 1.00 90.44 83 GLN A CA 1
ATOM 667 C C . GLN A 1 83 ? 11.343 7.448 -7.219 1.00 90.44 83 GLN A C 1
ATOM 669 O O . GLN A 1 83 ? 12.368 7.707 -6.589 1.00 90.44 83 GLN A O 1
ATOM 674 N N . ALA A 1 84 ? 10.124 7.752 -6.761 1.00 88.81 84 ALA A N 1
ATOM 675 C CA . ALA A 1 84 ? 9.897 8.363 -5.452 1.00 88.81 84 ALA A CA 1
ATOM 676 C C . ALA A 1 84 ? 10.380 7.444 -4.317 1.00 88.81 84 ALA A C 1
ATOM 678 O O . ALA A 1 84 ? 11.070 7.901 -3.409 1.00 88.81 84 ALA A O 1
ATOM 679 N N . PHE A 1 85 ? 10.110 6.139 -4.428 1.00 86.31 85 PHE A N 1
ATOM 680 C CA . PHE A 1 85 ? 10.554 5.122 -3.475 1.00 86.31 85 PHE A CA 1
ATOM 681 C C . PHE A 1 85 ? 12.075 4.947 -3.428 1.00 86.31 85 PHE A C 1
ATOM 683 O O . PHE A 1 85 ? 12.573 4.487 -2.416 1.00 86.31 85 PHE A O 1
ATOM 690 N N . LEU A 1 86 ? 12.829 5.277 -4.482 1.00 84.62 86 LEU A N 1
ATOM 691 C CA . LEU A 1 86 ? 14.299 5.188 -4.481 1.00 84.62 86 LEU A CA 1
ATOM 692 C C . LEU A 1 86 ? 15.001 6.550 -4.351 1.00 84.62 86 LEU A C 1
ATOM 694 O O . LEU A 1 86 ? 16.219 6.603 -4.194 1.00 84.62 86 LEU A O 1
ATOM 698 N N . SER A 1 87 ? 14.262 7.660 -4.361 1.00 83.06 87 SER A N 1
ATOM 699 C CA . SER A 1 87 ? 14.824 9.004 -4.159 1.00 83.06 87 SER A CA 1
ATOM 700 C C . SER A 1 87 ? 15.028 9.284 -2.674 1.00 83.06 87 SER A C 1
ATOM 702 O O . SER A 1 87 ? 14.182 8.909 -1.879 1.00 83.06 87 SER A O 1
ATOM 704 N N . ASP A 1 88 ? 16.135 9.912 -2.285 1.00 69.44 88 ASP A N 1
ATOM 705 C CA . ASP A 1 88 ? 16.481 10.175 -0.872 1.00 69.44 88 ASP A CA 1
ATOM 706 C C . ASP A 1 88 ? 15.418 11.007 -0.122 1.00 69.44 88 ASP A C 1
ATOM 708 O O . ASP A 1 88 ? 15.157 10.801 1.053 1.00 69.44 88 ASP A O 1
ATOM 712 N N . ASP A 1 89 ? 14.708 11.863 -0.858 1.00 65.06 89 ASP A N 1
ATOM 713 C CA . ASP A 1 89 ? 13.612 12.723 -0.383 1.00 65.06 89 ASP A CA 1
ATOM 714 C C . ASP A 1 89 ? 12.240 12.012 -0.343 1.00 65.06 89 ASP A C 1
ATOM 716 O O . ASP A 1 89 ? 11.183 12.632 -0.268 1.00 65.06 89 ASP A O 1
ATOM 720 N N . GLY A 1 90 ? 12.222 10.690 -0.520 1.00 60.66 90 GLY A N 1
ATOM 721 C CA . GLY A 1 90 ? 10.980 9.926 -0.557 1.00 60.66 90 GLY A CA 1
ATOM 722 C C . GLY A 1 90 ? 10.388 9.747 0.839 1.00 60.66 90 GLY A C 1
ATOM 723 O O . GLY A 1 90 ? 11.107 9.425 1.776 1.00 60.66 90 GLY A O 1
ATOM 724 N N . GLU A 1 91 ? 9.060 9.829 0.950 1.00 60.84 91 GLU A N 1
ATOM 725 C CA . GLU A 1 91 ? 8.308 9.607 2.203 1.00 60.84 91 GLU A CA 1
ATOM 726 C C . GLU A 1 91 ? 8.545 8.224 2.836 1.00 60.84 91 GLU A C 1
ATOM 728 O O . GLU A 1 91 ? 8.238 7.996 4.004 1.00 60.84 91 GLU A O 1
ATOM 733 N N . GLN A 1 92 ? 9.067 7.275 2.059 1.00 65.69 92 GLN A N 1
ATOM 734 C CA . GLN A 1 92 ? 9.153 5.880 2.457 1.00 65.69 92 GLN A CA 1
ATOM 735 C C . GLN A 1 92 ? 10.350 5.626 3.377 1.00 65.69 92 GLN A C 1
ATOM 737 O O . GLN A 1 92 ? 11.479 5.942 2.981 1.00 65.69 92 GLN A O 1
ATOM 742 N N . PRO A 1 93 ? 10.140 4.999 4.555 1.00 72.12 93 PRO A N 1
ATOM 743 C CA . PRO A 1 93 ? 11.195 4.764 5.525 1.00 72.12 93 PRO A CA 1
ATOM 744 C C . PRO A 1 93 ? 12.398 4.068 4.893 1.00 72.12 93 PRO A C 1
ATOM 746 O O . PRO A 1 93 ? 12.260 3.053 4.203 1.00 72.12 93 PRO A O 1
ATOM 749 N N . THR A 1 94 ? 13.593 4.572 5.191 1.00 78.31 94 THR A N 1
ATOM 750 C CA . THR A 1 94 ? 14.876 3.957 4.813 1.00 78.31 94 THR A CA 1
ATOM 751 C C . THR A 1 94 ? 14.921 2.466 5.159 1.00 78.31 94 THR A C 1
ATOM 753 O O . THR A 1 94 ? 15.450 1.668 4.389 1.00 78.31 94 THR A O 1
ATOM 756 N N . ALA A 1 95 ? 14.259 2.069 6.250 1.00 81.25 95 ALA A N 1
ATOM 757 C CA . ALA A 1 95 ? 14.086 0.680 6.657 1.00 81.25 95 ALA A CA 1
ATOM 758 C C . ALA A 1 95 ? 13.413 -0.206 5.590 1.00 81.25 95 ALA A C 1
ATOM 760 O O . ALA A 1 95 ? 13.855 -1.331 5.381 1.00 81.25 95 ALA A O 1
ATOM 761 N N . ILE A 1 96 ? 12.377 0.271 4.889 1.00 82.12 96 ILE A N 1
ATOM 762 C CA . ILE A 1 96 ? 11.680 -0.527 3.860 1.00 82.12 96 ILE A CA 1
ATOM 763 C C . ILE A 1 96 ? 12.591 -0.742 2.647 1.00 82.12 96 ILE A C 1
ATOM 765 O O . ILE A 1 96 ? 12.632 -1.831 2.076 1.00 82.12 96 ILE A O 1
ATOM 769 N N . ARG A 1 97 ? 13.373 0.278 2.276 1.00 83.19 97 ARG A N 1
ATOM 770 C CA . ARG A 1 97 ? 14.365 0.158 1.197 1.00 83.19 97 ARG A CA 1
ATOM 771 C C . ARG A 1 97 ? 15.452 -0.841 1.559 1.00 83.19 97 ARG A C 1
ATOM 773 O O . ARG A 1 97 ? 15.792 -1.681 0.733 1.00 83.19 97 ARG A O 1
ATOM 780 N N . GLN A 1 98 ? 15.952 -0.766 2.793 1.00 84.94 98 GLN A N 1
ATOM 781 C CA . GLN A 1 98 ? 16.967 -1.688 3.287 1.00 84.94 98 GLN A CA 1
ATOM 782 C C . GLN A 1 98 ? 16.449 -3.127 3.282 1.00 84.94 98 GLN A C 1
ATOM 784 O O . GLN A 1 98 ? 17.116 -3.989 2.725 1.00 84.94 98 GLN A O 1
ATOM 789 N N . LYS A 1 99 ? 15.219 -3.368 3.764 1.00 87.06 99 LYS A N 1
ATOM 790 C CA . LYS A 1 99 ? 14.566 -4.685 3.673 1.00 87.06 99 LYS A CA 1
ATOM 791 C C . LYS A 1 99 ? 14.569 -5.225 2.242 1.00 87.06 99 LYS A C 1
ATOM 793 O O . LYS A 1 99 ? 14.913 -6.381 2.029 1.00 87.06 99 LYS A O 1
ATOM 798 N N . LEU A 1 100 ? 14.216 -4.395 1.257 1.00 87.31 100 LEU A N 1
ATOM 799 C CA . LEU A 1 100 ? 14.213 -4.813 -0.146 1.00 87.31 100 LEU A CA 1
ATOM 800 C C . LEU A 1 100 ? 15.625 -5.184 -0.629 1.00 87.31 100 LEU A C 1
ATOM 802 O O . LEU A 1 100 ? 15.799 -6.230 -1.249 1.00 87.31 100 LEU A O 1
ATOM 806 N N . VAL A 1 101 ? 16.637 -4.372 -0.311 1.00 88.06 101 VAL A N 1
ATOM 807 C CA . VAL A 1 101 ? 18.046 -4.669 -0.633 1.00 88.06 101 VAL A CA 1
ATOM 808 C C . VAL A 1 101 ? 18.505 -5.973 0.027 1.00 88.06 101 VAL A C 1
ATOM 810 O O . VAL A 1 101 ? 19.136 -6.798 -0.633 1.00 88.06 101 VAL A O 1
ATOM 813 N N . ASP A 1 102 ? 18.141 -6.195 1.287 1.00 88.88 102 ASP A N 1
ATOM 814 C CA . ASP A 1 102 ? 18.495 -7.396 2.044 1.00 88.88 102 ASP A CA 1
ATOM 815 C C . ASP A 1 102 ? 17.843 -8.654 1.445 1.00 88.88 102 ASP A C 1
ATOM 817 O O . ASP A 1 102 ? 18.511 -9.679 1.297 1.00 88.88 102 ASP A O 1
ATOM 821 N N . ILE A 1 103 ? 16.573 -8.573 1.017 1.00 88.38 103 ILE A N 1
ATOM 822 C CA . ILE A 1 103 ? 15.877 -9.659 0.300 1.00 88.38 103 ILE A CA 1
ATOM 823 C C . ILE A 1 103 ? 16.631 -10.010 -0.987 1.00 88.38 103 ILE A C 1
ATOM 825 O O . ILE A 1 103 ? 16.913 -11.182 -1.253 1.00 88.38 103 ILE A O 1
ATOM 829 N N . TYR A 1 104 ? 17.003 -8.997 -1.774 1.00 87.56 104 TYR A N 1
ATOM 830 C CA . TYR A 1 104 ? 17.777 -9.190 -2.998 1.00 87.56 104 TYR A CA 1
ATOM 831 C C . TYR A 1 104 ? 19.150 -9.818 -2.721 1.00 87.56 104 TYR A C 1
ATOM 833 O O . TYR A 1 104 ? 19.550 -10.748 -3.426 1.00 87.56 104 TYR A O 1
ATOM 841 N N . ALA A 1 105 ? 19.857 -9.360 -1.686 1.00 87.81 105 ALA A N 1
ATOM 842 C CA . ALA A 1 105 ? 21.144 -9.918 -1.280 1.00 87.81 105 ALA A CA 1
ATOM 843 C C . ALA A 1 105 ? 21.015 -11.385 -0.839 1.00 87.81 105 ALA A C 1
ATOM 845 O O . ALA A 1 105 ? 21.808 -12.224 -1.269 1.00 87.81 105 ALA A O 1
ATOM 846 N N . HIS A 1 106 ? 19.990 -11.711 -0.048 1.00 88.00 106 HIS A N 1
ATOM 847 C CA . HIS A 1 106 ? 19.725 -13.068 0.427 1.00 88.00 106 HIS A CA 1
ATOM 848 C C . HIS A 1 106 ? 19.418 -14.034 -0.726 1.00 88.00 106 HIS A C 1
ATOM 850 O O . HIS A 1 106 ? 20.017 -15.106 -0.829 1.00 88.00 106 HIS A O 1
ATOM 856 N N . ILE A 1 107 ? 18.533 -13.644 -1.647 1.00 87.12 107 ILE A N 1
ATOM 857 C CA . ILE A 1 107 ? 18.187 -14.477 -2.807 1.00 87.12 107 ILE A CA 1
ATOM 858 C C . ILE A 1 107 ? 19.399 -14.656 -3.722 1.00 87.12 107 ILE A C 1
ATOM 860 O O . ILE A 1 107 ? 19.636 -15.763 -4.201 1.00 87.12 107 ILE A O 1
ATOM 864 N N . ARG A 1 108 ? 20.190 -13.599 -3.945 1.00 85.56 108 ARG A N 1
ATOM 865 C CA . ARG A 1 108 ? 21.393 -13.664 -4.786 1.00 85.56 108 ARG A CA 1
ATOM 866 C C . ARG A 1 108 ? 22.469 -14.586 -4.209 1.00 85.56 108 ARG A C 1
ATOM 868 O O . ARG A 1 108 ? 23.190 -15.214 -4.975 1.00 85.56 108 ARG A O 1
ATOM 875 N N . GLN A 1 109 ? 22.574 -14.683 -2.883 1.00 84.88 109 GLN A N 1
ATOM 876 C CA . GLN A 1 109 ? 23.468 -15.646 -2.230 1.00 84.88 109 GLN A CA 1
ATOM 877 C C . GLN A 1 109 ? 23.006 -17.096 -2.448 1.00 84.88 109 GLN A C 1
ATOM 879 O O . GLN A 1 109 ? 23.840 -17.973 -2.658 1.00 84.88 109 GLN A O 1
ATOM 884 N N . ASN A 1 110 ? 21.693 -17.341 -2.444 1.00 83.25 110 ASN A N 1
ATOM 885 C CA . ASN A 1 110 ? 21.116 -18.684 -2.574 1.00 83.25 110 ASN A CA 1
ATOM 886 C C . ASN A 1 110 ? 20.938 -19.150 -4.031 1.00 83.25 110 ASN A C 1
ATOM 888 O O . ASN A 1 110 ? 20.900 -20.351 -4.296 1.00 83.25 110 ASN A O 1
ATOM 892 N N . HIS A 1 111 ? 20.827 -18.221 -4.983 1.00 77.62 111 HIS A N 1
ATOM 893 C CA . HIS A 1 111 ? 20.612 -18.506 -6.400 1.00 77.62 111 HIS A CA 1
ATOM 894 C C . HIS A 1 111 ? 21.730 -17.890 -7.248 1.00 77.62 111 HIS A C 1
ATOM 896 O O . HIS A 1 111 ? 21.791 -16.679 -7.460 1.00 77.62 111 HIS A O 1
ATOM 902 N N . SER A 1 112 ? 22.624 -18.740 -7.757 1.00 61.91 112 SER A N 1
ATOM 903 C CA . SER A 1 112 ? 23.787 -18.324 -8.538 1.00 61.91 112 SER A CA 1
ATOM 904 C C . SER A 1 112 ? 23.422 -17.964 -9.987 1.00 61.91 112 SER A C 1
ATOM 906 O O . SER A 1 112 ? 23.192 -18.820 -10.836 1.00 61.91 112 SER A O 1
ATOM 908 N N . GLY A 1 113 ? 23.446 -16.663 -10.288 1.00 66.12 113 GLY A N 1
ATOM 909 C CA . GLY A 1 113 ? 23.862 -16.155 -11.602 1.00 66.12 113 GLY A CA 1
ATOM 910 C C . GLY A 1 113 ? 22.805 -15.453 -12.455 1.00 66.12 113 GLY A C 1
ATOM 911 O O . GLY A 1 113 ? 23.153 -14.481 -13.119 1.00 66.12 113 GLY A O 1
ATOM 912 N N . ASP A 1 114 ? 21.536 -15.873 -12.433 1.00 80.88 114 ASP A N 1
ATOM 913 C CA . ASP A 1 114 ? 20.510 -15.263 -13.294 1.00 80.88 114 ASP A CA 1
ATOM 914 C C . ASP A 1 114 ? 19.637 -14.241 -12.547 1.00 80.88 114 ASP A C 1
ATOM 916 O O . ASP A 1 114 ? 18.809 -14.586 -11.697 1.00 80.88 114 ASP A O 1
ATOM 920 N N . ILE A 1 115 ? 19.779 -12.966 -12.925 1.00 81.50 115 ILE A N 1
ATOM 921 C CA . ILE A 1 115 ? 18.985 -11.847 -12.402 1.00 81.50 115 ILE A CA 1
ATOM 922 C C . ILE A 1 115 ? 17.478 -12.067 -12.611 1.00 81.50 115 ILE A C 1
ATOM 924 O O . ILE A 1 115 ? 16.672 -11.627 -11.789 1.00 81.50 115 ILE A O 1
ATOM 928 N N . SER A 1 116 ? 17.072 -12.773 -13.677 1.00 83.50 116 SER A N 1
ATOM 929 C CA . SER A 1 116 ? 15.660 -13.065 -13.928 1.00 83.50 116 SER A CA 1
ATOM 930 C C . SER A 1 116 ? 15.082 -14.016 -12.885 1.00 83.50 116 SER A C 1
ATOM 932 O O . SER A 1 116 ? 13.914 -13.865 -12.521 1.00 83.50 116 SER A O 1
ATOM 934 N N . VAL A 1 117 ? 15.861 -14.996 -12.421 1.00 85.69 117 VAL A N 1
ATOM 935 C CA . VAL A 1 117 ? 15.433 -15.936 -11.376 1.00 85.69 117 VAL A CA 1
ATOM 936 C C . VAL A 1 117 ? 15.350 -15.212 -10.039 1.00 85.69 117 VAL A C 1
ATOM 938 O O . VAL A 1 117 ? 14.354 -15.359 -9.331 1.00 85.69 117 VAL A O 1
ATOM 941 N N . VAL A 1 118 ? 16.342 -14.365 -9.744 1.00 86.25 118 VAL A N 1
ATOM 942 C CA . VAL A 1 118 ? 16.361 -13.536 -8.532 1.00 86.25 118 VAL A CA 1
ATOM 943 C C . VAL A 1 118 ? 15.111 -12.658 -8.464 1.00 86.25 118 VAL A C 1
ATOM 945 O O . VAL A 1 118 ? 14.370 -12.739 -7.492 1.00 86.25 118 VAL A O 1
ATOM 948 N N . ARG A 1 119 ? 14.807 -11.898 -9.523 1.00 86.62 119 ARG A N 1
ATOM 949 C CA . ARG A 1 119 ? 13.626 -11.013 -9.586 1.00 86.62 119 ARG A CA 1
ATOM 950 C C . ARG A 1 119 ? 12.306 -11.765 -9.406 1.00 86.62 119 ARG A C 1
ATOM 952 O O . ARG A 1 119 ? 11.435 -11.299 -8.680 1.00 86.62 119 ARG A O 1
ATOM 959 N N . LYS A 1 120 ? 12.163 -12.951 -10.012 1.00 87.19 120 LYS A N 1
ATOM 960 C CA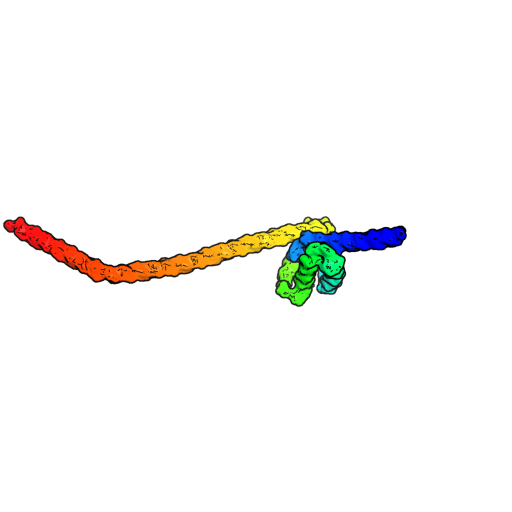 . LYS A 1 120 ? 10.970 -13.797 -9.821 1.00 87.19 120 LYS A CA 1
ATOM 961 C C . LYS A 1 120 ? 10.810 -14.239 -8.368 1.00 87.19 120 LYS A C 1
ATOM 963 O O . LYS A 1 120 ? 9.704 -14.189 -7.843 1.00 87.19 120 LYS A O 1
ATOM 968 N N . LYS A 1 121 ? 11.904 -14.641 -7.716 1.00 88.00 121 LYS A N 1
ATOM 969 C CA . LYS A 1 121 ? 11.887 -15.043 -6.305 1.00 88.00 121 LYS A CA 1
ATOM 970 C C . LYS A 1 121 ? 11.625 -13.872 -5.365 1.00 88.00 121 LYS A C 1
ATOM 972 O O . LYS A 1 121 ? 10.870 -14.034 -4.417 1.00 88.00 121 LYS A O 1
ATOM 977 N N . VAL A 1 122 ? 12.175 -12.693 -5.653 1.00 89.44 122 VAL A N 1
ATOM 978 C CA . VAL A 1 122 ? 11.858 -11.469 -4.902 1.00 89.44 122 VAL A CA 1
ATOM 979 C C . VAL A 1 122 ? 10.362 -11.180 -4.994 1.00 89.44 122 VAL A C 1
ATOM 981 O O . VAL A 1 122 ? 9.727 -10.955 -3.971 1.00 89.44 122 VAL A O 1
ATOM 984 N N . ALA A 1 123 ? 9.787 -11.236 -6.199 1.00 89.38 123 ALA A N 1
ATOM 985 C CA . ALA A 1 123 ? 8.359 -11.009 -6.395 1.00 89.38 123 ALA A CA 1
ATOM 986 C C . ALA A 1 123 ? 7.495 -12.016 -5.616 1.00 89.38 123 ALA A C 1
ATOM 988 O O . ALA A 1 123 ? 6.506 -11.613 -5.017 1.00 89.38 123 ALA A O 1
ATOM 989 N N . GLU A 1 124 ? 7.887 -13.294 -5.574 1.00 90.50 124 GLU A N 1
ATOM 990 C CA . GLU A 1 124 ? 7.206 -14.329 -4.779 1.00 90.50 124 GLU A CA 1
ATOM 991 C C . GLU A 1 124 ? 7.227 -14.008 -3.275 1.00 90.50 124 GLU A C 1
ATOM 993 O O . GLU A 1 124 ? 6.194 -14.095 -2.617 1.00 90.50 124 GLU A O 1
ATOM 998 N N . ILE A 1 125 ? 8.375 -13.571 -2.742 1.00 90.56 125 ILE A N 1
ATOM 999 C CA . ILE A 1 125 ? 8.492 -13.175 -1.330 1.00 90.56 125 ILE A CA 1
ATOM 1000 C C . ILE A 1 125 ? 7.641 -11.939 -1.028 1.00 90.56 125 ILE A C 1
ATOM 1002 O O . ILE A 1 125 ? 6.940 -11.922 -0.022 1.00 90.56 125 ILE A O 1
ATOM 1006 N N . LEU A 1 126 ? 7.679 -10.918 -1.888 1.00 90.06 126 LEU A N 1
ATOM 1007 C CA . LEU A 1 126 ? 6.896 -9.693 -1.694 1.00 90.06 126 LEU A CA 1
ATOM 1008 C C . LEU A 1 126 ? 5.383 -9.950 -1.769 1.00 90.06 126 LEU A C 1
ATOM 1010 O O . LEU A 1 126 ? 4.618 -9.319 -1.044 1.00 90.06 126 LEU A O 1
ATOM 1014 N N . GLU A 1 127 ? 4.943 -10.876 -2.624 1.00 90.06 127 GLU A N 1
ATOM 1015 C CA . GLU A 1 127 ? 3.532 -11.265 -2.705 1.00 90.06 127 GLU A CA 1
ATOM 1016 C C . GLU A 1 127 ? 3.072 -11.983 -1.427 1.00 90.06 127 GLU A C 1
ATOM 1018 O O . GLU A 1 127 ? 1.980 -11.708 -0.929 1.00 90.06 127 GLU A O 1
ATOM 1023 N N . GLU A 1 128 ? 3.911 -12.858 -0.865 1.00 90.62 128 GLU A N 1
ATOM 1024 C CA . GLU A 1 128 ? 3.605 -13.532 0.400 1.00 90.62 128 GLU A CA 1
ATOM 1025 C C . GLU A 1 128 ? 3.625 -12.552 1.584 1.00 90.62 128 GLU A C 1
ATOM 1027 O O . GLU A 1 128 ? 2.721 -12.601 2.412 1.00 90.62 128 GLU A O 1
ATOM 1032 N N . ASP A 1 129 ? 4.574 -11.611 1.631 1.00 89.50 129 ASP A N 1
ATOM 1033 C CA . ASP A 1 129 ? 4.631 -10.546 2.649 1.00 89.50 129 ASP A CA 1
ATOM 1034 C C . ASP A 1 129 ? 3.334 -9.721 2.645 1.00 89.50 129 ASP A C 1
ATOM 1036 O O . ASP A 1 129 ? 2.645 -9.601 3.657 1.00 89.50 129 ASP A O 1
ATOM 1040 N N . LYS A 1 130 ? 2.899 -9.278 1.459 1.00 90.25 130 LYS A N 1
ATOM 1041 C CA . LYS A 1 130 ? 1.630 -8.560 1.287 1.00 90.25 130 LYS A CA 1
ATOM 1042 C C . LYS A 1 130 ? 0.418 -9.400 1.694 1.00 90.25 130 LYS A C 1
ATOM 1044 O O . LYS A 1 130 ? -0.562 -8.875 2.223 1.00 90.25 130 LYS A O 1
ATOM 1049 N N . ARG A 1 131 ? 0.436 -10.702 1.407 1.00 92.38 131 ARG A N 1
ATOM 1050 C CA . ARG A 1 131 ? -0.637 -11.612 1.814 1.00 92.38 131 ARG A CA 1
ATOM 1051 C C . ARG A 1 131 ? -0.701 -11.740 3.336 1.00 92.38 131 ARG A C 1
ATOM 1053 O O . ARG A 1 131 ? -1.807 -11.744 3.874 1.00 92.38 131 ARG A O 1
ATOM 1060 N N . LEU A 1 132 ? 0.442 -11.849 4.007 1.00 93.19 132 LEU A N 1
ATOM 1061 C CA . LEU A 1 132 ? 0.517 -11.908 5.466 1.00 93.19 132 LEU A CA 1
ATOM 1062 C C . LEU A 1 132 ? 0.021 -10.604 6.099 1.00 93.19 132 LEU A C 1
ATOM 1064 O O . LEU A 1 132 ? -0.822 -10.675 6.991 1.00 93.19 132 LEU A O 1
ATOM 1068 N N . ASP A 1 133 ? 0.433 -9.450 5.569 1.00 91.12 133 ASP A N 1
ATOM 1069 C CA . ASP A 1 133 ? -0.052 -8.136 6.010 1.00 91.12 133 ASP A CA 1
ATOM 1070 C C . ASP A 1 133 ? -1.583 -8.030 5.906 1.00 91.12 133 ASP A C 1
ATOM 1072 O O . ASP A 1 133 ? -2.245 -7.584 6.842 1.00 91.12 133 ASP A O 1
ATOM 1076 N N . ASN A 1 134 ? -2.176 -8.490 4.797 1.00 93.50 134 ASN A N 1
ATOM 1077 C CA . ASN A 1 134 ? -3.633 -8.476 4.627 1.00 93.50 134 ASN A CA 1
ATOM 1078 C C . ASN A 1 134 ? -4.345 -9.364 5.662 1.00 93.50 134 ASN A C 1
ATOM 1080 O O . ASN A 1 134 ? -5.388 -8.983 6.190 1.00 93.50 134 ASN A O 1
ATOM 1084 N N . ILE A 1 135 ? -3.791 -10.548 5.951 1.00 96.56 135 ILE A N 1
ATOM 1085 C CA . ILE A 1 135 ? -4.342 -11.464 6.962 1.00 96.56 135 ILE A CA 1
ATOM 1086 C C . ILE A 1 135 ? -4.237 -10.837 8.355 1.00 96.56 135 ILE A C 1
ATOM 1088 O O . ILE A 1 135 ? -5.177 -10.929 9.144 1.00 96.56 135 ILE A O 1
ATOM 1092 N N . GLU A 1 136 ? -3.106 -10.211 8.675 1.00 95.38 136 GLU A N 1
ATOM 1093 C CA . GLU A 1 136 ? -2.906 -9.538 9.957 1.00 95.38 136 GLU A CA 1
ATOM 1094 C C . GLU A 1 136 ? -3.883 -8.370 10.135 1.00 95.38 136 GLU A C 1
ATOM 1096 O O . GLU A 1 136 ? -4.518 -8.263 11.187 1.00 95.38 136 GLU A O 1
ATOM 1101 N N . GLN A 1 137 ? -4.074 -7.557 9.092 1.00 95.12 137 GLN A N 1
ATOM 1102 C CA . GLN A 1 137 ? -5.061 -6.477 9.084 1.00 95.12 137 GLN A CA 1
ATOM 1103 C C . GLN A 1 137 ? -6.479 -7.001 9.315 1.00 95.12 137 GLN A C 1
ATOM 1105 O O . GLN A 1 137 ? -7.178 -6.500 10.192 1.00 95.12 137 GLN A O 1
ATOM 1110 N N . GLU A 1 138 ? -6.888 -8.057 8.610 1.00 95.81 138 GLU A N 1
ATOM 1111 C CA . GLU A 1 138 ? -8.213 -8.658 8.790 1.00 95.81 138 GLU A CA 1
ATOM 1112 C C . GLU A 1 138 ? -8.409 -9.200 10.217 1.00 95.81 138 GLU A C 1
ATOM 1114 O O . GLU A 1 138 ? -9.462 -9.010 10.832 1.00 95.81 138 GLU A O 1
ATOM 1119 N N . GLN A 1 139 ? -7.380 -9.831 10.793 1.00 96.38 139 GLN A N 1
ATOM 1120 C CA . GLN A 1 139 ? -7.417 -10.280 12.186 1.00 96.38 139 GLN A CA 1
ATOM 1121 C C . GLN A 1 139 ? -7.527 -9.115 13.170 1.00 96.38 139 GLN A C 1
ATOM 1123 O O . GLN A 1 139 ? -8.233 -9.226 14.176 1.00 96.38 139 GLN A O 1
ATOM 1128 N N . GLN A 1 140 ? -6.818 -8.017 12.916 1.00 96.75 140 GLN A N 1
ATOM 1129 C CA . GLN A 1 140 ? -6.882 -6.825 13.749 1.00 96.75 140 GLN A CA 1
ATOM 1130 C C . GLN A 1 140 ? -8.268 -6.177 13.676 1.00 96.75 140 GLN A C 1
ATOM 1132 O O . GLN A 1 140 ? -8.873 -5.925 14.718 1.00 96.75 140 GLN A O 1
ATOM 1137 N N . ASP A 1 141 ? -8.819 -6.017 12.475 1.00 96.50 141 ASP A N 1
ATOM 1138 C CA . ASP A 1 141 ? -10.163 -5.481 12.264 1.00 96.50 141 ASP A CA 1
ATOM 1139 C C . ASP A 1 141 ? -11.231 -6.342 12.951 1.00 96.50 141 ASP A C 1
ATOM 1141 O O . ASP A 1 141 ? -12.161 -5.812 13.570 1.00 96.50 141 ASP A O 1
ATOM 1145 N N . ALA A 1 142 ? -11.076 -7.670 12.908 1.00 96.94 142 ALA A N 1
ATOM 1146 C CA . ALA A 1 142 ? -11.952 -8.602 13.609 1.00 96.94 142 ALA A CA 1
ATOM 1147 C C . ALA A 1 142 ? -11.858 -8.453 15.138 1.00 96.94 142 ALA A C 1
ATOM 1149 O O . ALA A 1 142 ? -12.892 -8.418 15.810 1.00 96.94 142 ALA A O 1
ATOM 1150 N N . ARG A 1 143 ? -10.647 -8.319 15.700 1.00 96.88 143 ARG A N 1
ATOM 1151 C CA . ARG A 1 143 ? -10.451 -8.068 17.144 1.00 96.88 143 ARG A CA 1
ATOM 1152 C C . ARG A 1 143 ? -11.074 -6.740 17.567 1.00 96.88 143 ARG A C 1
ATOM 1154 O O . ARG A 1 143 ? -11.762 -6.679 18.585 1.00 96.88 143 ARG A O 1
ATOM 1161 N N . ASP A 1 144 ? -10.883 -5.696 16.769 1.00 96.31 144 ASP A N 1
ATOM 1162 C CA . ASP A 1 144 ? -11.438 -4.375 17.049 1.00 96.31 144 ASP A CA 1
ATOM 1163 C C . ASP A 1 144 ? -12.969 -4.374 16.936 1.00 96.31 144 ASP A C 1
ATOM 1165 O O . ASP A 1 144 ? -13.652 -3.728 17.736 1.00 96.31 144 ASP A O 1
ATOM 1169 N N . ALA A 1 145 ? -13.534 -5.122 15.984 1.00 96.94 145 ALA A N 1
ATOM 1170 C CA . ALA A 1 145 ? -14.977 -5.321 15.870 1.00 96.94 145 ALA A CA 1
ATOM 1171 C C . ALA A 1 145 ? -15.549 -6.054 17.092 1.00 96.94 145 ALA A C 1
ATOM 1173 O O . ALA A 1 145 ? -16.536 -5.584 17.661 1.00 96.94 145 ALA A O 1
ATOM 1174 N N . GLN A 1 146 ? -14.894 -7.127 17.546 1.00 96.75 146 GLN A N 1
ATOM 1175 C CA . GLN A 1 146 ? -15.282 -7.853 18.760 1.00 96.75 146 GLN A CA 1
ATOM 1176 C C . GLN A 1 146 ? -15.242 -6.955 19.999 1.00 96.75 146 GLN A C 1
ATOM 1178 O O . GLN A 1 146 ? -16.173 -6.966 20.804 1.00 96.75 146 GLN A O 1
ATOM 1183 N N . LEU A 1 147 ? -14.203 -6.127 20.138 1.00 97.19 147 LEU A N 1
ATOM 1184 C CA . LEU A 1 147 ? -14.093 -5.197 21.259 1.00 97.19 147 LEU A CA 1
ATOM 1185 C C . LEU A 1 147 ? -15.215 -4.147 21.237 1.00 97.19 147 LEU A C 1
ATOM 1187 O O . LEU A 1 147 ? -15.771 -3.816 22.287 1.00 97.19 147 LEU A O 1
ATOM 1191 N N . ARG A 1 148 ? -15.571 -3.625 20.055 1.00 96.94 148 ARG A N 1
ATOM 1192 C CA . ARG A 1 148 ? -16.694 -2.683 19.900 1.00 96.94 148 ARG A CA 1
ATOM 1193 C C . ARG A 1 148 ? -18.028 -3.329 20.268 1.00 96.94 148 ARG A C 1
ATOM 1195 O O . ARG A 1 148 ? -18.790 -2.729 21.025 1.00 96.94 148 ARG A O 1
ATOM 1202 N N . GLU A 1 149 ? -18.277 -4.544 19.788 1.00 96.44 149 GLU A N 1
ATOM 1203 C CA . GLU A 1 149 ? -19.489 -5.305 20.103 1.00 96.44 149 GLU A CA 1
ATOM 1204 C C . GLU A 1 149 ? -19.589 -5.604 21.606 1.00 96.44 149 GLU A C 1
ATOM 1206 O O . GLU A 1 149 ? -20.632 -5.384 22.219 1.00 96.44 149 GLU A O 1
ATOM 1211 N N . GLU A 1 150 ? -18.490 -6.018 22.243 1.00 96.25 150 GLU A N 1
ATOM 1212 C CA . GLU A 1 150 ? -18.460 -6.259 23.686 1.00 96.25 150 GLU A CA 1
ATOM 1213 C C . GLU A 1 150 ? -18.758 -4.980 24.484 1.00 96.25 150 GLU A C 1
ATOM 1215 O O . GLU A 1 150 ? -19.525 -5.004 25.451 1.00 96.25 150 GLU A O 1
ATOM 1220 N N . GLN A 1 151 ? -18.189 -3.840 24.081 1.00 96.00 151 GLN A N 1
ATOM 1221 C CA . GLN A 1 151 ? -18.482 -2.554 24.715 1.00 96.00 151 GLN A CA 1
ATOM 1222 C C . GLN A 1 151 ? -19.951 -2.154 24.566 1.00 96.00 151 GLN A C 1
ATOM 1224 O O . GLN A 1 151 ? -20.534 -1.602 25.505 1.00 96.00 151 GLN A O 1
ATOM 1229 N N . GLU A 1 152 ? -20.552 -2.408 23.408 1.00 96.12 152 GLU A N 1
ATOM 1230 C CA . GLU A 1 152 ? -21.961 -2.124 23.160 1.00 96.12 152 GLU A CA 1
ATOM 1231 C C . GLU A 1 152 ? -22.873 -3.045 23.976 1.00 96.12 152 GLU A C 1
ATOM 1233 O O . GLU A 1 152 ? -23.752 -2.551 24.686 1.00 96.12 152 GLU A O 1
ATOM 1238 N N . ASN A 1 153 ? -22.585 -4.347 24.009 1.00 96.94 153 ASN A N 1
ATOM 1239 C CA . ASN A 1 153 ? -23.305 -5.316 24.835 1.00 96.94 153 ASN A CA 1
ATOM 1240 C C . ASN A 1 153 ? -23.218 -4.966 26.326 1.00 96.94 153 ASN A C 1
ATOM 1242 O O . ASN A 1 153 ? -24.240 -4.946 27.011 1.00 96.94 153 ASN A O 1
ATOM 1246 N N . ARG A 1 154 ? -22.038 -4.577 26.831 1.00 96.25 154 ARG A N 1
ATOM 1247 C CA . ARG A 1 154 ? -21.882 -4.106 28.221 1.00 96.25 154 ARG A CA 1
ATOM 1248 C C . ARG A 1 154 ? -22.739 -2.871 28.504 1.00 96.25 154 ARG A C 1
ATOM 1250 O O . ARG A 1 154 ? -23.363 -2.787 29.563 1.00 96.25 154 ARG A O 1
ATOM 1257 N N . LYS A 1 155 ? -22.799 -1.908 27.576 1.00 96.56 155 LYS A N 1
ATOM 1258 C CA . LYS A 1 155 ? -23.673 -0.728 27.713 1.00 96.56 155 LYS A CA 1
ATOM 1259 C C . LYS A 1 155 ? -25.145 -1.137 27.738 1.00 96.56 155 LYS A C 1
ATOM 1261 O O . LYS A 1 155 ? -25.876 -0.666 28.607 1.00 96.56 155 LYS A O 1
ATOM 1266 N N . GLN A 1 156 ? -25.565 -2.031 26.846 1.00 96.06 156 GLN A N 1
ATOM 1267 C CA . GLN A 1 156 ? -26.936 -2.540 26.805 1.00 96.06 156 GLN A CA 1
ATOM 1268 C C . GLN A 1 156 ? -27.306 -3.303 28.082 1.00 96.06 156 GLN A C 1
ATOM 1270 O O . GLN A 1 156 ? -28.371 -3.059 28.642 1.00 96.06 156 GLN A O 1
ATOM 1275 N N . GLU A 1 157 ? -26.421 -4.151 28.611 1.00 95.75 157 GLU A N 1
ATOM 1276 C CA . GLU A 1 157 ? -26.645 -4.852 29.879 1.00 95.75 157 GLU A CA 1
ATOM 1277 C C . GLU A 1 157 ? -26.797 -3.886 31.058 1.00 95.75 157 GLU A C 1
ATOM 1279 O O . GLU A 1 157 ? -27.668 -4.079 31.910 1.00 95.75 157 GLU A O 1
ATOM 1284 N N . ILE A 1 158 ? -25.967 -2.839 31.122 1.00 96.12 158 ILE A N 1
ATOM 1285 C CA . ILE A 1 158 ? -26.070 -1.803 32.159 1.00 96.12 158 ILE A CA 1
ATOM 1286 C C . ILE A 1 158 ? -27.412 -1.072 32.048 1.00 96.12 158 ILE A C 1
ATOM 1288 O O . ILE A 1 158 ? -28.085 -0.874 33.064 1.00 96.12 158 ILE A O 1
ATOM 1292 N N . LEU A 1 159 ? -27.819 -0.698 30.831 1.00 97.38 159 LEU A N 1
ATOM 1293 C CA . LEU A 1 159 ? -29.104 -0.043 30.581 1.00 97.38 159 LEU A CA 1
ATOM 1294 C C . LEU A 1 159 ? -30.274 -0.950 30.975 1.00 97.38 159 LEU A C 1
ATOM 1296 O O . LEU A 1 159 ? -31.138 -0.528 31.741 1.00 97.38 159 LEU A O 1
ATOM 1300 N N . LEU A 1 160 ? -30.254 -2.214 30.551 1.00 96.88 160 LEU A N 1
ATOM 1301 C CA . LEU A 1 160 ? -31.291 -3.188 30.872 1.00 96.88 160 LEU A CA 1
ATOM 1302 C C . LEU A 1 160 ? -31.390 -3.426 32.385 1.00 96.88 160 LEU A C 1
ATOM 1304 O O . LEU A 1 160 ? -32.489 -3.417 32.939 1.00 96.88 160 LEU A O 1
ATOM 1308 N N . LYS A 1 161 ? -30.256 -3.577 33.085 1.00 96.69 161 LYS A N 1
ATOM 1309 C CA . LYS A 1 161 ? -30.232 -3.705 34.553 1.00 96.69 161 LYS A CA 1
ATOM 1310 C C . LYS A 1 161 ? -30.812 -2.472 35.237 1.00 96.69 161 LYS A C 1
ATOM 1312 O O . LYS A 1 161 ? -31.573 -2.614 36.194 1.00 96.69 161 LYS A O 1
ATOM 1317 N N . ARG A 1 162 ? -30.488 -1.272 34.747 1.00 96.62 162 ARG A N 1
ATOM 1318 C CA . ARG A 1 162 ? -31.034 -0.015 35.274 1.00 96.62 162 ARG A CA 1
ATOM 1319 C C . ARG A 1 162 ? -32.5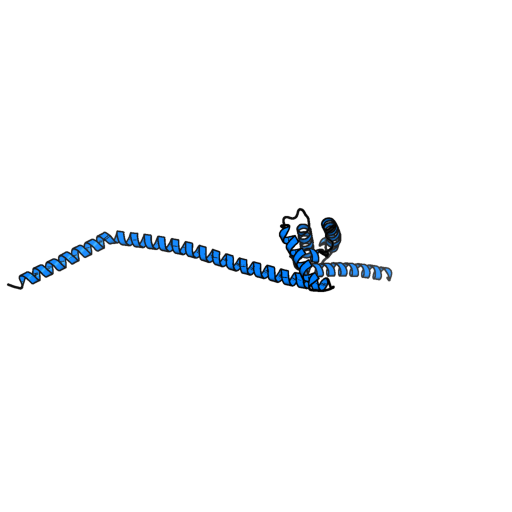47 0.069 35.072 1.00 96.62 162 ARG A C 1
ATOM 1321 O O . ARG A 1 162 ? -33.256 0.432 36.008 1.00 96.62 162 ARG A O 1
ATOM 1328 N N . GLU A 1 163 ? -33.049 -0.307 33.899 1.00 96.19 163 GLU A N 1
ATOM 1329 C CA . GLU A 1 163 ? -34.490 -0.358 33.630 1.00 96.19 163 GLU A CA 1
ATOM 1330 C C . GLU A 1 163 ? -35.211 -1.396 34.492 1.00 96.19 163 GLU A C 1
ATOM 1332 O O . GLU A 1 163 ? -36.272 -1.107 35.048 1.00 96.19 163 GLU A O 1
ATOM 1337 N N . MET A 1 164 ? -34.642 -2.597 34.635 1.00 95.81 164 MET A N 1
ATOM 1338 C CA . MET A 1 164 ? -35.189 -3.637 35.508 1.00 95.81 164 MET A CA 1
ATOM 1339 C C . MET A 1 164 ? -35.254 -3.163 36.962 1.00 95.81 164 MET A C 1
ATOM 1341 O O . MET A 1 164 ? -36.272 -3.373 37.621 1.00 95.81 164 MET A O 1
ATOM 1345 N N . ALA A 1 165 ? -34.208 -2.488 37.449 1.00 96.06 165 ALA A N 1
ATOM 1346 C CA . ALA A 1 165 ? -34.189 -1.902 38.786 1.00 96.06 165 ALA A CA 1
ATOM 1347 C C . ALA A 1 165 ? -35.264 -0.815 38.950 1.00 96.06 165 ALA A C 1
ATOM 1349 O O . ALA A 1 165 ? -35.972 -0.817 39.955 1.00 96.06 165 ALA A O 1
ATOM 1350 N N . SER A 1 166 ? -35.448 0.052 37.947 1.00 96.38 166 SER A N 1
ATOM 1351 C CA . SER A 1 166 ? -36.517 1.062 37.949 1.00 96.38 166 SER A CA 1
ATOM 1352 C C . SER A 1 166 ? -37.898 0.410 38.039 1.00 96.38 166 SER A C 1
ATOM 1354 O O . SER A 1 166 ? -38.651 0.698 38.961 1.00 96.38 166 SER A O 1
ATOM 1356 N N . LYS A 1 167 ? -38.200 -0.556 37.159 1.00 95.12 167 LYS A N 1
ATOM 1357 C CA . LYS A 1 167 ? -39.483 -1.287 37.162 1.00 95.12 167 LYS A CA 1
ATOM 1358 C C . LYS A 1 167 ? -39.711 -2.063 38.467 1.00 95.12 167 LYS A C 1
ATOM 1360 O O . LYS A 1 167 ? -40.845 -2.206 38.937 1.00 95.12 167 LYS A O 1
ATOM 1365 N N . TRP A 1 168 ? -38.643 -2.587 39.070 1.00 93.31 168 TRP A N 1
ATOM 1366 C CA . TRP A 1 168 ? -38.712 -3.217 40.385 1.00 93.31 168 TRP A CA 1
ATOM 1367 C C . TRP A 1 168 ? -39.114 -2.208 41.462 1.00 93.31 168 TRP A C 1
ATOM 1369 O O . TRP A 1 168 ? -40.048 -2.495 42.212 1.00 93.31 168 TRP A O 1
ATOM 1379 N N 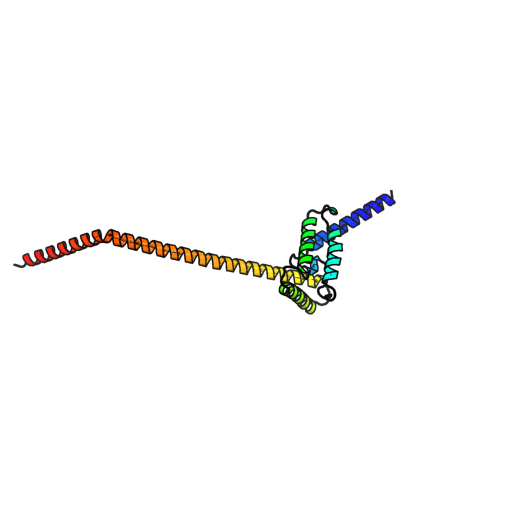. GLU A 1 169 ? -38.475 -1.039 41.528 1.00 93.25 169 GLU A N 1
ATOM 1380 C CA . GLU A 1 169 ? -38.854 0.010 42.483 1.00 93.25 169 GLU A CA 1
ATOM 1381 C C . GLU A 1 169 ? -40.270 0.546 42.222 1.00 93.25 169 GLU A C 1
ATOM 1383 O O . GLU A 1 169 ? -41.050 0.637 43.166 1.00 93.25 169 GLU A O 1
ATOM 1388 N N . ASP A 1 170 ? -40.681 0.761 40.971 1.00 94.56 170 ASP A N 1
ATOM 1389 C CA . ASP A 1 170 ? -42.043 1.223 40.645 1.00 94.56 170 ASP A CA 1
ATOM 1390 C C . ASP A 1 170 ? -43.122 0.230 41.114 1.00 94.56 170 ASP A C 1
ATOM 1392 O O . ASP A 1 170 ? -44.179 0.599 41.628 1.00 94.56 170 ASP A O 1
ATOM 1396 N N . SER A 1 171 ? -42.849 -1.073 40.999 1.00 93.75 171 SER A N 1
ATOM 1397 C CA . SER A 1 171 ? -43.762 -2.119 41.481 1.00 93.75 171 SER A CA 1
ATOM 1398 C C . SER A 1 171 ? -43.703 -2.351 42.998 1.00 93.75 171 SER A C 1
ATOM 1400 O O . SER A 1 171 ? -44.466 -3.174 43.519 1.00 93.75 171 SER A O 1
ATOM 1402 N N . ARG A 1 172 ? -42.812 -1.668 43.732 1.00 94.25 172 ARG A N 1
ATOM 1403 C CA . ARG A 1 172 ? -42.575 -1.877 45.171 1.00 94.25 172 ARG A CA 1
ATOM 1404 C C . ARG A 1 172 ? -43.839 -1.716 45.997 1.00 94.25 172 ARG A C 1
ATOM 1406 O O . ARG A 1 172 ? -44.158 -2.620 46.766 1.00 94.25 172 ARG A O 1
ATOM 1413 N N . ASP A 1 173 ? -44.567 -0.618 45.831 1.00 92.44 173 ASP A N 1
ATOM 1414 C CA . ASP A 1 173 ? -45.749 -0.337 46.653 1.00 92.44 173 ASP A CA 1
ATOM 1415 C C . ASP A 1 173 ? -46.845 -1.380 46.445 1.00 92.44 173 ASP A C 1
ATOM 1417 O O . ASP A 1 173 ? -47.418 -1.886 47.412 1.00 92.44 173 ASP A O 1
ATOM 1421 N N . SER A 1 174 ? -47.057 -1.800 45.195 1.00 91.06 174 SER A N 1
ATOM 1422 C CA . SER A 1 174 ? -47.991 -2.881 44.859 1.00 91.06 174 SER A CA 1
ATOM 1423 C C . SER A 1 174 ? -47.559 -4.219 45.471 1.00 91.06 174 SER A C 1
ATOM 1425 O O . SER A 1 174 ? -48.378 -4.943 46.046 1.00 91.06 174 SER A O 1
ATOM 1427 N N . ARG A 1 175 ? -46.260 -4.548 45.417 1.00 93.25 175 ARG A N 1
ATOM 1428 C CA . ARG A 1 175 ? -45.707 -5.765 46.037 1.00 93.25 175 ARG A CA 1
ATOM 1429 C C . ARG A 1 175 ? -45.839 -5.736 47.562 1.00 93.25 175 ARG A C 1
ATOM 1431 O O . ARG A 1 175 ? -46.269 -6.727 48.152 1.00 93.25 175 ARG A O 1
ATOM 1438 N N . VAL A 1 176 ? -45.539 -4.604 48.201 1.00 92.19 176 VAL A N 1
ATOM 1439 C CA . VAL A 1 176 ? -45.683 -4.408 49.653 1.00 92.19 176 VAL A CA 1
ATOM 1440 C C . VAL A 1 176 ? -47.154 -4.475 50.073 1.00 92.19 176 VAL A C 1
ATOM 1442 O O . VAL A 1 176 ? -47.467 -5.110 51.083 1.00 92.19 176 VAL A O 1
ATOM 1445 N N . ALA A 1 177 ? -48.071 -3.882 49.306 1.00 91.38 177 ALA A N 1
ATOM 1446 C CA . ALA A 1 177 ? -49.509 -3.966 49.553 1.00 91.38 177 ALA A CA 1
ATOM 1447 C C . ALA A 1 177 ? -50.026 -5.414 49.461 1.00 91.38 177 ALA A C 1
ATOM 1449 O O . ALA A 1 177 ? -50.749 -5.874 50.357 1.00 91.38 177 ALA A O 1
ATOM 1450 N N . ASN A 1 178 ? -49.596 -6.169 48.444 1.00 93.06 178 ASN A N 1
ATOM 1451 C CA . ASN A 1 178 ? -49.917 -7.593 48.306 1.00 93.06 178 ASN A CA 1
ATOM 1452 C C . ASN A 1 178 ? -49.341 -8.428 49.461 1.00 93.06 178 ASN A C 1
ATOM 1454 O O . ASN A 1 178 ? -50.051 -9.263 50.030 1.00 93.06 178 ASN A O 1
ATOM 1458 N N . TRP A 1 179 ? -48.098 -8.165 49.876 1.00 90.56 179 TRP A N 1
ATOM 1459 C CA . TRP A 1 179 ? -47.471 -8.834 51.020 1.00 90.56 179 TRP A CA 1
ATOM 1460 C C . TRP A 1 179 ? -48.207 -8.556 52.336 1.00 90.56 179 TRP A C 1
ATOM 1462 O O . TRP A 1 179 ? -48.573 -9.489 53.055 1.00 90.56 179 TRP A O 1
ATOM 1472 N N . ARG A 1 180 ? -48.501 -7.281 52.632 1.00 90.25 180 ARG A N 1
ATOM 1473 C CA . ARG A 1 180 ? -49.285 -6.873 53.813 1.00 90.25 180 ARG A CA 1
ATOM 1474 C C . ARG A 1 180 ? -50.639 -7.581 53.850 1.00 90.25 180 ARG A C 1
ATOM 1476 O O . ARG A 1 180 ? -51.055 -8.078 54.897 1.00 90.25 180 ARG A O 1
ATOM 1483 N N . SER A 1 181 ? -51.304 -7.683 52.702 1.00 88.50 181 SER A N 1
ATOM 1484 C CA . SER A 1 181 ? -52.586 -8.382 52.568 1.00 88.50 181 SER A CA 1
ATOM 1485 C C . SER A 1 181 ? -52.466 -9.886 52.835 1.00 88.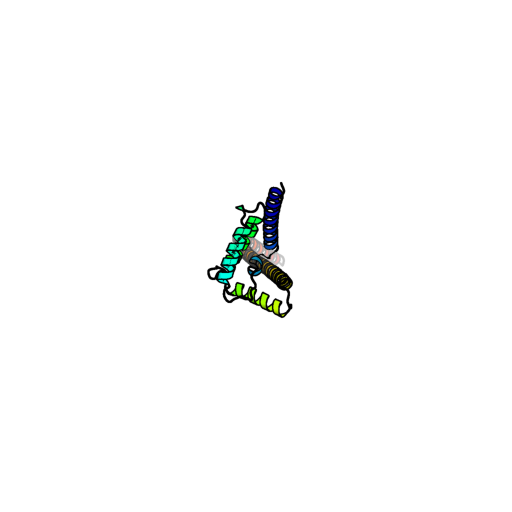50 181 SER A C 1
ATOM 1487 O O . SER A 1 181 ? -53.326 -10.457 53.511 1.00 88.50 181 SER A O 1
ATOM 1489 N N . PHE A 1 182 ? -51.393 -10.530 52.367 1.00 90.44 182 PHE A N 1
ATOM 1490 C CA . PHE A 1 182 ? -51.122 -11.947 52.621 1.00 90.44 182 PHE A CA 1
ATOM 1491 C C . PHE A 1 182 ? -50.865 -12.236 54.106 1.00 90.44 182 PHE A C 1
ATOM 1493 O O . PHE A 1 182 ? -51.522 -13.114 54.672 1.00 90.44 182 PHE A O 1
ATOM 1500 N N . VAL A 1 183 ? -49.987 -11.464 54.758 1.00 89.12 183 VAL A N 1
ATOM 1501 C CA . VAL A 1 183 ? -49.690 -11.600 56.198 1.00 89.12 183 VAL A CA 1
ATOM 1502 C C . VAL A 1 183 ? -50.970 -11.462 57.021 1.00 89.12 183 VAL A C 1
ATOM 1504 O O . VAL A 1 183 ? -51.316 -12.356 57.797 1.00 89.12 183 VAL A O 1
ATOM 1507 N N . ASN A 1 184 ? -51.755 -10.416 56.749 1.00 86.31 184 ASN A N 1
ATOM 1508 C CA . ASN A 1 184 ? -53.044 -10.197 57.403 1.00 86.31 184 ASN A CA 1
ATOM 1509 C C . ASN A 1 184 ? -54.018 -11.377 57.209 1.00 86.31 184 ASN A C 1
ATOM 1511 O O . ASN A 1 184 ? -54.799 -11.705 58.107 1.00 86.31 184 ASN A O 1
ATOM 1515 N N . LYS A 1 185 ? -53.990 -12.040 56.046 1.00 86.62 185 LYS A N 1
ATOM 1516 C CA . LYS A 1 185 ? -54.836 -13.207 55.742 1.00 86.62 185 LYS A CA 1
ATOM 1517 C C . LYS A 1 185 ? -54.377 -14.463 56.495 1.00 86.62 185 LYS A C 1
ATOM 1519 O O . LYS A 1 185 ? -55.223 -15.215 56.989 1.00 86.62 185 LYS A O 1
ATOM 1524 N N . VAL A 1 186 ? -53.066 -14.678 56.627 1.00 81.75 186 VAL A N 1
ATOM 1525 C CA . VAL A 1 186 ? -52.478 -15.789 57.398 1.00 81.75 186 VAL A CA 1
ATOM 1526 C C . VAL A 1 186 ? -52.757 -15.630 58.895 1.00 81.75 186 VAL A C 1
ATOM 1528 O O . VAL A 1 186 ? -53.228 -16.582 59.526 1.00 81.75 186 VAL A O 1
ATOM 1531 N N . ASP A 1 187 ? -52.576 -14.430 59.452 1.00 74.88 187 ASP A N 1
ATOM 1532 C CA . ASP A 1 187 ? -52.866 -14.158 60.866 1.00 74.88 187 ASP A CA 1
ATOM 1533 C C . ASP A 1 187 ? -54.348 -14.345 61.202 1.00 74.88 187 ASP A C 1
ATOM 1535 O O . ASP A 1 187 ? -54.695 -14.962 62.217 1.00 74.88 187 ASP A O 1
ATOM 1539 N N . LYS A 1 188 ? -55.251 -13.911 60.312 1.00 77.25 188 LYS A N 1
ATOM 1540 C CA . LYS A 1 188 ? -56.691 -14.184 60.449 1.00 77.25 188 LYS A CA 1
ATOM 1541 C C . LYS A 1 188 ? -57.000 -15.689 60.446 1.00 77.25 188 LYS A C 1
ATOM 1543 O O . LYS A 1 188 ? -57.838 -16.132 61.233 1.00 77.25 188 LYS A O 1
ATOM 1548 N N . LYS A 1 189 ? -56.318 -16.497 59.621 1.00 74.69 189 LYS A N 1
ATOM 1549 C CA . LYS A 1 189 ? -56.462 -17.970 59.611 1.00 74.69 189 LYS A CA 1
ATOM 1550 C C . LYS A 1 189 ? -55.931 -18.625 60.895 1.00 74.69 189 LYS A C 1
ATOM 1552 O O . LYS A 1 189 ? -56.605 -19.508 61.427 1.00 74.69 189 LYS A O 1
ATOM 1557 N N . LYS A 1 190 ? -54.783 -18.188 61.431 1.00 70.06 190 LYS A N 1
ATOM 1558 C CA . LYS A 1 190 ? -54.251 -18.670 62.726 1.00 70.06 190 LYS A CA 1
ATOM 1559 C C . LYS A 1 190 ? -55.190 -18.341 63.891 1.00 70.06 190 LYS A C 1
ATOM 1561 O O . LYS A 1 190 ? -55.466 -19.217 64.709 1.00 70.06 190 LYS A O 1
ATOM 1566 N N . LYS A 1 191 ? -55.740 -17.120 63.937 1.00 67.88 191 LYS A N 1
ATOM 1567 C CA . LYS A 1 191 ? -56.738 -16.726 64.950 1.00 67.88 191 LYS A CA 1
ATOM 1568 C C . LYS A 1 191 ? -58.034 -17.538 64.846 1.00 67.88 191 LYS A C 1
ATOM 1570 O O . LYS A 1 191 ? -58.586 -17.907 65.877 1.00 67.88 191 LYS A O 1
ATOM 1575 N N . LYS A 1 192 ? -58.495 -17.871 63.632 1.00 66.69 192 LYS A N 1
ATOM 1576 C CA . LYS A 1 192 ? -59.644 -18.775 63.436 1.00 66.69 192 LYS A CA 1
ATOM 1577 C C . LYS A 1 192 ? -59.357 -20.205 63.909 1.00 66.69 192 LYS A C 1
ATOM 1579 O O . LYS A 1 192 ? -60.192 -20.755 64.606 1.00 66.69 192 LYS A O 1
ATOM 1584 N N . LYS A 1 193 ? -58.182 -20.781 63.619 1.00 61.34 193 LYS A N 1
ATOM 1585 C CA . LYS A 1 193 ? -57.813 -22.127 64.111 1.00 61.34 193 LYS A CA 1
ATOM 1586 C C . LYS A 1 193 ? -57.714 -22.207 65.642 1.00 61.34 193 LYS A C 1
ATOM 1588 O O . LYS A 1 193 ? -58.131 -23.207 66.206 1.00 61.34 193 LYS A O 1
ATOM 1593 N N . LYS A 1 194 ? -57.238 -21.151 66.318 1.00 59.72 194 LYS A N 1
ATOM 1594 C CA . LYS A 1 194 ? -57.227 -21.080 67.795 1.00 59.72 194 LYS A CA 1
ATOM 1595 C C . LYS A 1 194 ? -58.624 -21.002 68.428 1.00 59.72 194 LYS A C 1
ATOM 1597 O O . LYS A 1 194 ? -58.766 -21.386 69.577 1.00 59.72 194 LYS A O 1
ATOM 1602 N N . LYS A 1 195 ? -59.640 -20.517 67.704 1.00 59.66 195 LYS A N 1
ATOM 1603 C CA . LYS A 1 195 ? -61.027 -20.431 68.200 1.00 59.66 195 LYS A CA 1
ATOM 1604 C C . LYS A 1 195 ? 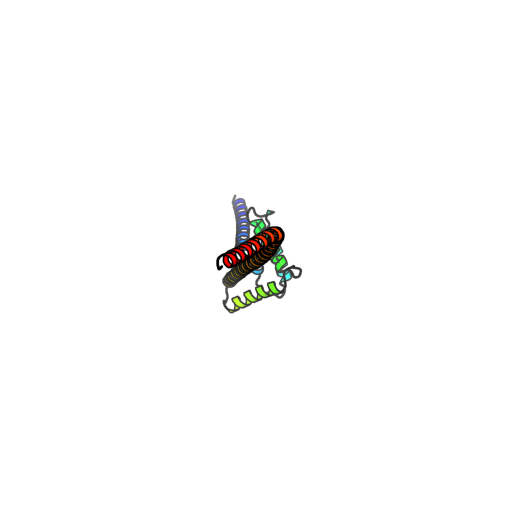-61.821 -21.740 68.092 1.00 59.66 195 LYS A C 1
ATOM 1606 O O . LYS A 1 195 ? -62.908 -21.798 68.638 1.00 59.66 195 LYS A O 1
ATOM 1611 N N . VAL A 1 196 ? -61.311 -22.749 67.382 1.00 58.03 196 VAL A N 1
ATOM 1612 C CA . VAL A 1 196 ? -62.011 -24.029 67.127 1.00 58.03 196 VAL A CA 1
ATOM 1613 C C . VAL A 1 196 ? -61.560 -25.136 68.102 1.00 58.03 196 VAL A C 1
ATOM 1615 O O . VAL A 1 196 ? -62.031 -26.258 68.011 1.00 58.03 196 VAL A O 1
ATOM 1618 N N . LEU A 1 197 ? -60.656 -24.839 69.045 1.00 51.94 197 LEU A N 1
ATOM 1619 C CA . LEU A 1 197 ? -60.120 -25.802 70.022 1.00 51.94 197 LEU A CA 1
ATOM 1620 C C . LEU A 1 197 ? -60.687 -25.618 71.447 1.00 51.94 197 LEU A C 1
ATOM 1622 O O . LEU A 1 197 ? -59.993 -25.908 72.418 1.00 51.94 197 LEU A O 1
ATOM 1626 N N . ALA A 1 198 ? -61.913 -25.107 71.564 1.00 43.44 198 ALA A N 1
ATOM 1627 C CA . ALA A 1 198 ? -62.657 -24.991 72.819 1.00 43.44 198 ALA A CA 1
ATOM 1628 C C . ALA A 1 198 ? -63.970 -25.767 72.713 1.00 43.44 198 ALA A C 1
ATOM 1630 O O . ALA A 1 198 ? -64.562 -25.724 71.608 1.00 43.44 198 ALA A O 1
#

Radius of gyration: 38.78 Å; chains: 1; bounding box: 90×38×125 Å